Protein AF-A0A6A1WCX6-F1 (afdb_monomer_lite)

Organism: NCBI:txid262757

Secondary structure (DSSP, 8-state):
-----PPP---------------------------------S----HHHHHHHHHHHTEEE-TTS-EEEEETTEEEE--HHHHHHHTT--GGG--SEETTTEE-----TT----HHHHHHHHHHHTT---TTS--PPPPS-----HHHHHHTTEEE-TTS-EEE------SS-HHHHHHHHHHHHHHHHHHHHHHHHHHHHHHHHHHHHHHHHHHHHHHHHHHHHHHHHHHHHHHHHHHHHHHHHHHHHHHHHHHHHHHHHHHHHHHHHHHHHHHH-GGGHHHHHHHHHHHHHHHHHHHH--

pLDDT: mean 71.01, std 22.8, range [25.08, 98.56]

Structure (mmCIF, N/CA/C/O backbone):
data_AF-A0A6A1WCX6-F1
#
_entry.id   AF-A0A6A1WCX6-F1
#
loop_
_atom_site.group_PDB
_atom_site.id
_atom_site.type_symbol
_atom_site.label_atom_id
_atom_site.label_alt_id
_atom_site.label_comp_id
_atom_site.label_asym_id
_atom_site.label_entity_id
_atom_site.label_seq_id
_atom_site.pdbx_PDB_ins_code
_atom_site.Cartn_x
_atom_site.Cartn_y
_atom_site.Cartn_z
_atom_site.occupancy
_atom_site.B_iso_or_equiv
_atom_site.auth_seq_id
_atom_site.auth_comp_id
_atom_site.auth_asym_id
_atom_site.auth_atom_id
_atom_site.pdbx_PDB_model_num
ATOM 1 N N . MET A 1 1 ? -11.795 -3.871 -32.119 1.00 39.53 1 MET A N 1
ATOM 2 C CA . MET A 1 1 ? -13.238 -3.884 -31.776 1.00 39.53 1 MET A CA 1
ATOM 3 C C . MET A 1 1 ? -13.373 -4.910 -30.656 1.00 39.53 1 MET A C 1
ATOM 5 O O . MET A 1 1 ? -12.950 -6.028 -30.875 1.00 39.53 1 MET A O 1
ATOM 9 N N . SER A 1 2 ? -13.683 -4.582 -29.403 1.00 33.31 2 SER A N 1
ATOM 10 C CA . SER A 1 2 ? -14.870 -3.859 -28.946 1.00 33.31 2 SER A CA 1
ATOM 11 C C . SER A 1 2 ? -14.622 -3.185 -27.590 1.00 33.31 2 SER A C 1
ATOM 13 O O . SER A 1 2 ? -14.066 -3.786 -26.676 1.00 33.31 2 SER A O 1
ATOM 15 N N . PHE A 1 3 ? -15.056 -1.930 -27.480 1.00 30.45 3 PHE A N 1
ATOM 16 C CA . PHE A 1 3 ? -15.052 -1.122 -26.262 1.00 30.45 3 PHE A CA 1
ATOM 17 C C . PHE A 1 3 ? -16.307 -1.415 -25.427 1.00 30.45 3 PHE A C 1
ATOM 19 O O . PHE A 1 3 ? -17.423 -1.236 -25.912 1.00 30.45 3 PHE A O 1
ATOM 26 N N . GLY A 1 4 ? -16.132 -1.809 -24.163 1.00 30.44 4 GLY A N 1
ATOM 27 C CA . GLY A 1 4 ? -17.206 -1.933 -23.174 1.00 30.44 4 GLY A CA 1
ATOM 28 C C . GLY A 1 4 ? -17.229 -0.733 -22.228 1.00 30.44 4 GLY A C 1
ATOM 29 O O . GLY A 1 4 ? -16.479 -0.676 -21.261 1.00 30.44 4 GLY A O 1
ATOM 30 N N . ARG A 1 5 ? -18.083 0.246 -22.533 1.00 36.00 5 ARG A N 1
ATOM 31 C CA . ARG A 1 5 ? -18.317 1.495 -21.789 1.00 36.00 5 ARG A CA 1
ATOM 32 C C . ARG A 1 5 ? -19.156 1.222 -20.532 1.00 36.00 5 ARG A C 1
ATOM 34 O O . ARG A 1 5 ? -20.331 0.897 -20.669 1.00 36.00 5 ARG A O 1
ATOM 41 N N . SER A 1 6 ? -18.607 1.425 -19.331 1.00 31.00 6 SER A N 1
ATOM 42 C CA . SER A 1 6 ? -19.399 1.420 -18.088 1.00 31.00 6 SER A CA 1
ATOM 43 C C . SER A 1 6 ? -19.778 2.844 -17.673 1.00 31.00 6 SER A C 1
ATOM 45 O O . SER A 1 6 ? -18.926 3.727 -17.551 1.00 31.00 6 SER A O 1
ATOM 47 N N . LYS A 1 7 ? -21.088 3.077 -17.534 1.00 37.41 7 LYS A N 1
ATOM 48 C CA . LYS A 1 7 ? -21.712 4.357 -17.184 1.00 37.41 7 LYS A CA 1
ATOM 49 C C . LYS A 1 7 ? -21.746 4.517 -15.662 1.00 37.41 7 LYS A C 1
ATOM 51 O O . LYS A 1 7 ? -22.205 3.633 -14.950 1.00 37.41 7 LYS A O 1
ATOM 56 N N . ARG A 1 8 ? -21.298 5.679 -15.188 1.00 28.14 8 ARG A N 1
ATOM 57 C CA . ARG A 1 8 ? -21.368 6.138 -13.796 1.00 28.14 8 ARG A CA 1
ATOM 58 C C . ARG A 1 8 ? -22.797 6.635 -13.512 1.00 28.14 8 ARG A C 1
ATOM 60 O O . ARG A 1 8 ? -23.273 7.517 -14.222 1.00 28.14 8 ARG A O 1
ATOM 67 N N . THR A 1 9 ? -23.470 6.077 -12.507 1.00 31.94 9 THR A N 1
ATOM 68 C CA . THR A 1 9 ? -24.762 6.566 -11.987 1.00 31.94 9 THR A CA 1
ATOM 69 C C . THR A 1 9 ? -24.614 6.982 -10.529 1.00 31.94 9 THR A C 1
ATOM 71 O O . THR A 1 9 ? -24.196 6.190 -9.690 1.00 31.94 9 THR A O 1
ATOM 74 N N . THR A 1 10 ? -24.960 8.238 -10.264 1.00 33.25 10 THR A N 1
ATOM 75 C CA . THR A 1 10 ? -24.946 8.929 -8.971 1.00 33.25 10 THR A CA 1
ATOM 76 C C . THR A 1 10 ? -26.297 8.771 -8.277 1.00 33.25 10 THR A C 1
ATOM 78 O O . THR A 1 10 ? -27.299 9.128 -8.892 1.00 33.25 10 THR A O 1
ATOM 81 N N . ARG A 1 11 ? -26.329 8.324 -7.011 1.00 29.36 11 ARG A N 1
ATOM 82 C CA . ARG A 1 11 ? -27.324 8.723 -5.992 1.00 29.36 11 ARG A CA 1
ATOM 83 C C . ARG A 1 11 ? -26.750 8.583 -4.571 1.00 29.36 11 ARG A C 1
ATOM 85 O O . ARG A 1 11 ? -25.989 7.666 -4.289 1.00 29.36 11 ARG A O 1
ATOM 92 N N . GLU A 1 12 ? -27.133 9.561 -3.758 1.00 28.84 12 GLU A N 1
ATOM 93 C CA . GLU A 1 12 ? -26.766 9.947 -2.384 1.00 28.84 12 GLU A CA 1
ATOM 94 C C . GLU A 1 12 ? -27.146 8.931 -1.283 1.00 28.84 12 GLU A C 1
ATOM 96 O O . GLU A 1 12 ? -28.097 8.174 -1.476 1.00 28.84 12 GLU A O 1
ATOM 101 N N . THR A 1 13 ? -26.484 8.927 -0.106 1.00 27.95 13 THR A N 1
ATOM 102 C CA . THR A 1 13 ? -26.886 9.548 1.205 1.00 27.95 13 THR A CA 1
ATOM 103 C C . THR A 1 13 ? -25.817 9.205 2.310 1.00 27.95 13 THR A C 1
ATOM 105 O O . THR A 1 13 ? -24.816 8.585 1.953 1.00 27.95 13 THR A O 1
ATOM 108 N N . PRO A 1 14 ? -25.885 9.637 3.601 1.00 35.94 14 PRO A N 1
ATOM 109 C CA . PRO A 1 14 ? -24.878 10.492 4.249 1.00 35.94 14 PRO A CA 1
ATOM 110 C C . PRO A 1 14 ? -24.046 9.800 5.359 1.00 35.94 14 PRO A C 1
ATOM 112 O O . PRO A 1 14 ? -24.479 8.826 5.970 1.00 35.94 14 PRO A O 1
ATOM 115 N N . SER A 1 15 ? -22.876 10.352 5.706 1.00 27.38 15 SER A N 1
ATOM 116 C CA . SER A 1 15 ? -22.086 9.899 6.865 1.00 27.38 15 SER A CA 1
ATOM 117 C C . SER A 1 15 ? -21.773 11.035 7.841 1.00 27.38 15 SER A C 1
ATOM 119 O O . SER A 1 15 ? -21.198 12.059 7.476 1.00 27.38 15 SER A O 1
ATOM 121 N N . SER A 1 16 ? -22.153 10.789 9.090 1.00 27.44 16 SER A N 1
ATOM 122 C CA . SER A 1 16 ? -21.971 11.582 10.305 1.00 27.44 16 SER A CA 1
ATOM 123 C C . SER A 1 16 ? -20.581 11.360 10.936 1.00 27.44 16 SER A C 1
ATOM 125 O O . SER A 1 16 ? -20.155 10.213 10.988 1.00 27.44 16 SER A O 1
ATOM 127 N N . VAL A 1 17 ? -19.953 12.453 11.426 1.00 25.11 17 VAL A N 1
ATOM 128 C CA . VAL A 1 17 ? -19.223 12.656 12.720 1.00 25.11 17 VAL A CA 1
ATOM 129 C C . VAL A 1 17 ? -18.153 11.595 13.098 1.00 25.11 17 VAL A C 1
ATOM 131 O O . VAL A 1 17 ? -18.424 10.410 13.082 1.00 25.11 17 VAL A O 1
ATOM 134 N N . SER A 1 18 ? -16.913 11.850 13.531 1.00 25.11 18 SER A N 1
ATOM 135 C CA . SER A 1 18 ? -16.245 12.947 14.243 1.00 25.11 18 SER A CA 1
ATOM 136 C C . SER A 1 18 ? -14.732 12.708 14.154 1.00 25.11 18 SER A C 1
ATOM 138 O O . SER A 1 18 ? -14.297 11.571 14.346 1.00 25.11 18 SER A O 1
ATOM 140 N N . SER A 1 19 ? -13.923 13.753 13.985 1.00 28.94 19 SER A N 1
ATOM 141 C CA . SER A 1 19 ? -12.467 13.674 14.166 1.00 28.94 19 SER A CA 1
ATOM 142 C C . SER A 1 19 ? -12.057 14.460 15.404 1.00 28.94 19 SER A C 1
ATOM 144 O O . SER A 1 19 ? -12.233 15.673 15.489 1.00 28.94 19 SER A O 1
ATOM 146 N N . ARG A 1 20 ? -11.490 13.735 16.367 1.00 26.14 20 ARG A N 1
ATOM 147 C CA . ARG A 1 20 ? -10.907 14.224 17.616 1.00 26.14 20 ARG A CA 1
ATOM 148 C C . ARG A 1 20 ? -9.401 14.390 17.414 1.00 26.14 20 ARG A C 1
ATOM 150 O O . ARG A 1 20 ? -8.726 13.386 17.224 1.00 26.14 20 ARG A O 1
ATOM 157 N N . ALA A 1 21 ? -8.860 15.603 17.530 1.00 25.08 21 ALA A N 1
ATOM 158 C CA . ALA A 1 21 ? -7.458 15.797 17.910 1.00 25.08 21 ALA A CA 1
ATOM 159 C C . ALA A 1 21 ? -7.181 17.213 18.443 1.00 25.08 21 ALA A C 1
ATOM 161 O O . ALA A 1 21 ? -7.367 18.198 17.743 1.00 25.08 21 ALA A O 1
ATOM 162 N N . GLN A 1 22 ? -6.666 17.236 19.678 1.00 27.67 22 GLN A N 1
ATOM 163 C CA . GLN A 1 22 ? -5.636 18.139 20.212 1.00 27.67 22 GLN A CA 1
ATOM 164 C C . GLN A 1 22 ? -5.839 19.660 20.102 1.00 27.67 22 GLN A C 1
ATOM 166 O O . GLN A 1 22 ? -5.657 20.227 19.036 1.00 27.67 22 GLN A O 1
ATOM 171 N N . LYS A 1 23 ? -5.862 20.350 21.255 1.00 28.84 23 LYS A N 1
ATOM 172 C CA . LYS A 1 23 ? -4.677 21.112 21.703 1.00 28.84 23 LYS A CA 1
ATOM 173 C C . LYS A 1 23 ? -4.783 21.572 23.155 1.00 28.84 23 LYS A C 1
ATOM 175 O O . LYS A 1 23 ? -5.849 21.873 23.670 1.00 28.84 23 LYS A O 1
ATOM 180 N N . ARG A 1 24 ? -3.609 21.596 23.782 1.00 28.73 24 ARG A N 1
ATOM 181 C CA . ARG A 1 24 ? -3.315 22.046 25.138 1.00 28.73 24 ARG A CA 1
ATOM 182 C C . ARG A 1 24 ? -3.626 23.530 25.347 1.00 28.73 24 ARG A C 1
ATOM 184 O O . ARG A 1 24 ? -3.364 24.361 24.484 1.00 28.73 24 ARG A O 1
ATOM 191 N N . ILE A 1 25 ? -4.076 23.777 26.567 1.00 33.53 25 ILE A N 1
ATOM 192 C CA . ILE A 1 25 ? -4.341 25.033 27.262 1.00 33.53 25 ILE A CA 1
ATOM 193 C C . ILE A 1 25 ? -3.109 25.955 27.250 1.00 33.53 25 ILE A C 1
ATOM 195 O O . ILE A 1 25 ? -2.013 25.541 27.636 1.00 33.53 25 ILE A O 1
ATOM 199 N N . ARG A 1 26 ? -3.307 27.215 26.850 1.00 27.64 26 ARG A N 1
ATOM 200 C CA . ARG A 1 26 ? -2.513 28.375 27.278 1.00 27.64 26 ARG A CA 1
ATOM 201 C C . ARG A 1 26 ? -3.404 29.613 27.144 1.00 27.64 26 ARG A C 1
ATOM 203 O O . ARG A 1 26 ? -4.051 29.767 26.113 1.00 27.64 26 ARG A O 1
ATOM 210 N N . GLY A 1 27 ? -3.503 30.380 28.227 1.00 28.33 27 GLY A N 1
ATOM 211 C CA . GLY A 1 27 ? -4.519 31.409 28.429 1.00 28.33 27 GLY A CA 1
ATOM 212 C C . GLY A 1 27 ? -4.456 32.586 27.463 1.00 28.33 27 GLY A C 1
ATOM 213 O O . GLY A 1 27 ? -3.421 32.839 26.852 1.00 28.33 27 GLY A O 1
ATOM 214 N N . ASN A 1 28 ? -5.604 33.252 27.353 1.00 27.95 28 ASN A N 1
ATOM 215 C CA . ASN A 1 28 ? -5.795 34.695 27.471 1.00 27.95 28 ASN A CA 1
ATOM 216 C C . ASN A 1 28 ? -7.290 34.919 27.756 1.00 27.95 28 ASN A C 1
ATOM 218 O O . ASN A 1 28 ? -8.142 34.355 27.069 1.00 27.95 28 ASN A O 1
ATOM 222 N N . GLU A 1 29 ? -7.576 35.659 28.823 1.00 38.16 29 GLU A N 1
ATOM 223 C CA . GLU A 1 29 ? -8.907 36.130 29.208 1.00 38.16 29 GLU A CA 1
ATOM 224 C C . GLU A 1 29 ? -9.345 37.277 28.287 1.00 38.16 29 GLU A C 1
ATOM 226 O O . GLU A 1 29 ? -8.570 38.202 28.064 1.00 38.16 29 GLU A O 1
ATOM 231 N N . GLU A 1 30 ? -10.586 37.223 27.799 1.00 28.41 30 GLU A N 1
ATOM 232 C CA . GLU A 1 30 ? -11.473 38.375 27.560 1.00 28.41 30 GLU A CA 1
ATOM 233 C C . GLU A 1 30 ? -12.931 37.867 27.436 1.00 28.41 30 GLU A C 1
ATOM 235 O O . GLU A 1 30 ? -13.137 36.668 27.217 1.00 28.41 30 GLU A O 1
ATOM 240 N N . PRO A 1 31 ? -13.951 38.703 27.702 1.00 35.81 31 PRO A N 1
ATOM 241 C CA . PRO A 1 31 ? -15.017 38.386 28.645 1.00 35.81 31 PRO A CA 1
ATOM 242 C C . PRO A 1 31 ? -16.245 37.819 27.932 1.00 35.81 31 PRO A C 1
ATOM 244 O O . PRO A 1 31 ? -16.641 38.303 26.875 1.00 35.81 31 PRO A O 1
ATOM 247 N N . ILE A 1 32 ? -16.889 36.817 28.532 1.00 32.34 32 ILE A N 1
ATOM 248 C CA . ILE A 1 32 ? -18.229 36.409 28.106 1.00 32.34 32 ILE A CA 1
ATOM 249 C C . ILE A 1 32 ? -19.218 37.307 28.844 1.00 32.34 32 ILE A C 1
ATOM 251 O O . ILE A 1 32 ? -19.280 37.283 30.074 1.00 32.34 32 ILE A O 1
ATOM 255 N N . ASP A 1 33 ? -19.923 38.114 28.055 1.00 33.31 33 ASP A N 1
ATOM 256 C CA . ASP A 1 33 ? -20.928 39.091 28.456 1.00 33.31 33 ASP A CA 1
ATOM 257 C C . ASP A 1 33 ? -21.845 38.604 29.583 1.00 33.31 33 ASP A C 1
ATOM 259 O O . ASP A 1 33 ? -22.403 37.502 29.559 1.00 33.31 33 ASP A O 1
ATOM 263 N N . ALA A 1 34 ? -22.030 39.493 30.557 1.00 37.91 34 ALA A N 1
ATOM 264 C CA . ALA A 1 34 ? -23.094 39.395 31.536 1.00 37.91 34 ALA A CA 1
ATOM 265 C C . ALA A 1 34 ? -24.456 39.417 30.814 1.00 37.91 34 ALA A C 1
ATOM 267 O O . ALA A 1 34 ? -24.666 40.263 29.943 1.00 37.91 34 ALA A O 1
ATOM 268 N N . PRO A 1 35 ? -25.413 38.544 31.170 1.00 39.62 35 PRO A N 1
ATOM 269 C CA . PRO A 1 35 ? -26.775 38.711 30.697 1.00 39.62 35 PRO A CA 1
ATOM 270 C C . PRO A 1 35 ? -27.382 39.940 31.387 1.00 39.62 35 PRO A C 1
ATOM 272 O O . PRO A 1 35 ? -27.552 39.962 32.607 1.00 39.62 35 PRO A O 1
ATOM 275 N N . GLU A 1 36 ? -27.677 40.973 30.599 1.00 34.72 36 GLU A N 1
ATOM 276 C CA . GLU A 1 36 ? -28.358 42.184 31.057 1.00 34.72 36 GLU A CA 1
ATOM 277 C C . GLU A 1 36 ? -29.760 41.896 31.638 1.00 34.72 36 GLU A C 1
ATOM 279 O O . GLU A 1 36 ? -30.430 40.933 31.241 1.00 34.72 36 GLU A O 1
ATOM 284 N N . PRO A 1 37 ? -30.234 42.739 32.577 1.00 37.75 37 PRO A N 1
ATOM 285 C CA . PRO A 1 37 ? -31.455 42.503 33.333 1.00 37.75 37 PRO A CA 1
ATOM 286 C C . PRO A 1 37 ? -32.702 42.800 32.493 1.00 37.75 37 PRO A C 1
ATOM 288 O O . PRO A 1 37 ? -33.073 43.952 32.259 1.00 37.75 37 PRO A O 1
ATOM 291 N N . LEU A 1 38 ? -33.413 41.747 32.094 1.00 31.81 38 LEU A N 1
ATOM 292 C CA . LEU A 1 38 ? -34.757 41.871 31.537 1.00 31.81 38 LEU A CA 1
ATOM 293 C C . LEU A 1 38 ? -35.749 42.204 32.655 1.00 31.81 38 LEU A C 1
ATOM 295 O O . LEU A 1 38 ? -36.287 41.339 33.342 1.00 31.81 38 LEU A O 1
ATOM 299 N N . SER A 1 39 ? -36.014 43.498 32.799 1.00 37.84 39 SER A N 1
ATOM 300 C CA . SER A 1 39 ? -37.272 43.993 33.340 1.00 37.84 39 SER A CA 1
ATOM 301 C C . SER A 1 39 ? -38.311 43.993 32.216 1.00 37.84 39 SER A C 1
ATOM 303 O O . SER A 1 39 ? -38.162 44.707 31.232 1.00 37.84 39 SER A O 1
ATOM 305 N N . THR A 1 40 ? -39.341 43.151 32.318 1.00 32.12 40 THR A N 1
ATOM 306 C CA . THR A 1 40 ? -40.726 43.398 31.853 1.00 32.12 40 THR A CA 1
ATOM 307 C C . THR A 1 40 ? -41.590 42.169 32.150 1.00 32.12 40 THR A C 1
ATOM 309 O O . THR A 1 40 ? -41.137 41.033 32.075 1.00 32.12 40 THR A O 1
ATOM 312 N N . GLY A 1 41 ? -42.811 42.422 32.624 1.00 37.53 41 GLY A N 1
ATOM 313 C CA . GLY A 1 41 ? -43.576 41.522 33.487 1.00 37.53 41 GLY A CA 1
ATOM 314 C C . GLY A 1 41 ? -43.945 40.151 32.918 1.00 37.53 41 GLY A C 1
ATOM 315 O O . GLY A 1 41 ? -44.472 40.051 31.819 1.00 37.53 41 GLY A O 1
ATOM 316 N N . GLN A 1 42 ? -43.796 39.119 33.755 1.00 32.50 42 GLN A N 1
ATOM 317 C CA . GLN A 1 42 ? -44.513 37.849 33.625 1.00 32.50 42 GLN A CA 1
ATOM 318 C C . GLN A 1 42 ? -44.512 37.098 34.975 1.00 32.50 42 GLN A C 1
ATOM 320 O O . GLN A 1 42 ? -43.660 36.258 35.230 1.00 32.50 42 GLN A O 1
ATOM 325 N N . GLY A 1 43 ? -45.483 37.407 35.844 1.00 35.38 43 GLY A N 1
ATOM 326 C CA . GLY A 1 43 ? -45.739 36.695 37.105 1.00 35.38 43 GLY A CA 1
ATOM 327 C C . GLY A 1 43 ? -44.723 36.976 38.218 1.00 35.38 43 GLY A C 1
ATOM 328 O O . GLY A 1 43 ? -43.519 36.881 38.019 1.00 35.38 43 GLY A O 1
ATOM 329 N N . PHE A 1 44 ? -45.201 37.288 39.425 1.00 41.91 44 PHE A N 1
ATOM 330 C CA . PHE A 1 44 ? -44.392 37.162 40.641 1.00 41.91 44 PHE A CA 1
ATOM 331 C C . PHE A 1 44 ? -44.045 35.673 40.814 1.00 41.91 44 PHE A C 1
ATOM 333 O O . PHE A 1 44 ? -44.740 34.932 41.506 1.00 41.91 44 PHE A O 1
ATOM 340 N N . VAL A 1 45 ? -43.018 35.192 40.115 1.00 50.50 45 VAL A N 1
ATOM 341 C CA . VAL A 1 45 ? -42.334 33.974 40.525 1.00 50.50 45 VAL A CA 1
ATOM 342 C C . VAL A 1 45 ? -41.576 34.388 41.769 1.00 50.50 45 VAL A C 1
ATOM 344 O O . VAL A 1 45 ? -40.668 35.209 41.685 1.00 50.50 45 VAL A O 1
ATOM 347 N N . ASP A 1 46 ? -42.037 33.886 42.909 1.00 67.94 46 ASP A N 1
ATOM 348 C CA . ASP A 1 46 ? -41.428 34.082 44.220 1.00 67.94 46 ASP A CA 1
ATOM 349 C C . ASP A 1 46 ? -39.901 33.950 44.070 1.00 67.94 46 ASP A C 1
ATOM 351 O O . ASP A 1 46 ? -39.409 32.886 43.668 1.00 67.94 46 ASP A O 1
ATOM 355 N N . VAL A 1 47 ? -39.173 35.064 44.227 1.00 75.38 47 VAL A N 1
ATOM 356 C CA . VAL A 1 47 ? -37.756 35.189 43.825 1.00 75.38 47 VAL A CA 1
ATOM 357 C C . VAL A 1 47 ? -36.938 34.107 44.528 1.00 75.38 47 VAL A C 1
ATOM 359 O O . VAL A 1 47 ? -36.093 33.457 43.920 1.00 75.38 47 VAL A O 1
ATOM 362 N N . TYR A 1 48 ? -37.284 33.802 45.769 1.00 77.94 48 TYR A N 1
ATOM 363 C CA . TYR A 1 48 ? -36.751 32.730 46.585 1.00 77.94 48 TYR A CA 1
ATOM 364 C C . TYR A 1 48 ? -37.005 31.357 45.979 1.00 77.94 48 TYR A C 1
ATOM 366 O O . TYR A 1 48 ? -36.081 30.553 45.876 1.00 77.94 48 TYR A O 1
ATOM 374 N N . VAL A 1 49 ? -38.224 31.071 45.515 1.00 78.06 49 VAL A N 1
ATOM 375 C CA . VAL A 1 49 ? -38.534 29.795 44.852 1.00 78.06 49 VAL A CA 1
ATOM 376 C C . VAL A 1 49 ? -37.710 29.642 43.575 1.00 78.06 49 VAL A C 1
ATOM 378 O O . VAL A 1 49 ? -37.243 28.540 43.279 1.00 78.06 49 VAL A O 1
ATOM 381 N N . TYR A 1 50 ? -37.496 30.728 42.830 1.00 82.00 50 TYR A N 1
ATOM 382 C CA . TYR A 1 50 ? -36.610 30.723 41.667 1.00 82.00 50 TYR A CA 1
ATOM 383 C C . TYR A 1 50 ? -35.152 30.440 42.059 1.00 82.00 50 TYR A C 1
ATOM 385 O O . TYR A 1 50 ? -34.539 29.533 41.495 1.00 82.00 50 TYR A O 1
ATOM 393 N N . LEU A 1 51 ? -34.618 31.135 43.066 1.00 83.06 51 LEU A N 1
ATOM 394 C CA . LEU A 1 51 ? -33.246 30.941 43.543 1.00 83.06 51 LEU A CA 1
ATOM 395 C C . LEU A 1 51 ? -33.019 29.530 44.101 1.00 83.06 51 LEU A C 1
ATOM 397 O O . LEU A 1 51 ? -31.989 28.920 43.824 1.00 83.06 51 LEU A O 1
ATOM 401 N N . VAL A 1 52 ? -33.992 28.969 44.824 1.00 82.19 52 VAL A N 1
ATOM 402 C CA . VAL A 1 52 ? -33.943 27.586 45.320 1.00 82.19 52 VAL A CA 1
ATOM 403 C C . VAL A 1 52 ? -33.933 26.595 44.157 1.00 82.19 52 VAL A C 1
ATOM 405 O O . VAL A 1 52 ? -33.100 25.691 44.132 1.00 82.19 52 VAL A O 1
ATOM 408 N N . LYS A 1 53 ? -34.802 26.770 43.153 1.00 82.12 53 LYS A N 1
ATOM 409 C CA . LYS A 1 53 ? -34.789 25.921 41.948 1.00 82.12 53 LYS A CA 1
ATOM 410 C C . LYS A 1 53 ? -33.449 25.995 41.221 1.00 82.12 53 LYS A C 1
ATOM 412 O O . LYS A 1 53 ? -32.928 24.959 40.814 1.00 82.12 53 LYS A O 1
ATOM 417 N N . LEU A 1 54 ? -32.883 27.194 41.099 1.00 82.62 54 LEU A N 1
ATOM 418 C CA . LEU A 1 54 ? -31.581 27.407 40.477 1.00 82.62 54 LEU A CA 1
ATOM 419 C C . LEU A 1 54 ? -30.461 26.714 41.271 1.00 82.62 54 LEU A C 1
ATOM 421 O O . LEU A 1 54 ? -29.595 26.075 40.677 1.00 82.62 54 LEU A O 1
ATOM 425 N N . ALA A 1 55 ? -30.535 26.752 42.606 1.00 84.19 55 ALA A N 1
ATOM 426 C CA . ALA A 1 55 ? -29.592 26.071 43.489 1.00 84.19 55 ALA A CA 1
ATOM 427 C C . ALA A 1 55 ? -29.578 24.550 43.269 1.00 84.19 55 ALA A C 1
ATOM 429 O O . ALA A 1 55 ? -28.507 23.944 43.229 1.00 84.19 55 ALA A O 1
ATOM 430 N N . TYR A 1 56 ? -30.749 23.932 43.089 1.00 81.88 56 TYR A N 1
ATOM 431 C CA . TYR A 1 56 ? -30.842 22.503 42.779 1.00 81.88 56 TYR A CA 1
ATOM 432 C C . TYR A 1 56 ? -30.397 22.180 41.349 1.00 81.88 56 TYR A C 1
ATOM 434 O O . TYR A 1 56 ? -29.698 21.191 41.142 1.00 81.88 56 TYR A O 1
ATOM 442 N N . ALA A 1 57 ? -30.774 23.005 40.369 1.00 83.19 57 ALA A N 1
ATOM 443 C CA . ALA A 1 57 ? -30.447 22.771 38.962 1.00 83.19 57 ALA A CA 1
ATOM 444 C C . ALA A 1 57 ? -28.934 22.812 38.692 1.00 83.19 57 ALA A C 1
ATOM 446 O O . ALA A 1 57 ? -28.429 22.027 37.893 1.00 83.19 57 ALA A O 1
ATOM 447 N N . ASN A 1 58 ? -28.214 23.692 39.391 1.00 86.31 58 ASN A N 1
ATOM 448 C CA . ASN A 1 58 ? -26.774 23.888 39.218 1.00 86.31 58 ASN A CA 1
ATOM 449 C C . ASN A 1 58 ? -25.931 23.142 40.261 1.00 86.31 58 ASN A C 1
ATOM 451 O O . ASN A 1 58 ? -24.753 23.455 40.439 1.00 86.31 58 ASN A O 1
ATOM 455 N N . PHE A 1 59 ? -26.520 22.174 40.967 1.00 84.12 59 PHE A N 1
ATOM 456 C CA . PHE A 1 59 ? -25.825 21.419 42.001 1.00 84.12 59 PHE A CA 1
ATOM 457 C C . PHE A 1 59 ? -24.756 20.501 41.399 1.00 84.12 59 PHE A C 1
ATOM 459 O O . PHE A 1 59 ? -25.039 19.614 40.592 1.00 84.12 59 PHE A O 1
ATOM 466 N N . GLN A 1 60 ? -23.517 20.688 41.838 1.00 82.00 60 GLN A N 1
ATOM 467 C CA . GLN A 1 60 ? -22.373 19.862 41.478 1.00 82.00 60 GLN A CA 1
ATOM 468 C C . GLN A 1 60 ? -21.829 19.192 42.734 1.00 82.00 60 GLN A C 1
ATOM 470 O O . GLN A 1 60 ? -21.609 19.853 43.749 1.00 82.00 60 GLN A O 1
ATOM 475 N N . HIS A 1 61 ? -21.576 17.887 42.660 1.00 80.31 61 HIS A N 1
ATOM 476 C CA . HIS A 1 61 ? -20.925 17.143 43.732 1.00 80.31 61 HIS A CA 1
ATOM 477 C C . HIS A 1 61 ? -19.790 16.286 43.177 1.00 80.31 61 HIS A C 1
ATOM 479 O O . HIS A 1 61 ? -19.852 15.785 42.055 1.00 80.31 61 HIS A O 1
ATOM 485 N N . SER A 1 62 ? -18.750 16.121 43.985 1.00 71.56 62 SER A N 1
ATOM 486 C CA . SER A 1 62 ? -17.630 15.220 43.729 1.00 71.56 62 SER A CA 1
ATOM 487 C C . SER A 1 62 ? -17.631 14.077 44.744 1.00 71.56 62 SER A C 1
ATOM 489 O O . SER A 1 62 ? -18.203 14.194 45.827 1.00 71.56 62 SER A O 1
ATOM 491 N N . MET A 1 63 ? -16.942 12.981 44.422 1.00 56.56 63 MET A N 1
ATOM 492 C CA . MET A 1 63 ? -16.761 11.841 45.336 1.00 56.56 63 MET A CA 1
ATOM 493 C C . MET A 1 63 ? -15.906 12.185 46.574 1.00 56.56 63 MET A C 1
ATOM 495 O O . MET A 1 63 ? -15.772 11.359 47.469 1.00 56.56 63 MET A O 1
ATOM 499 N N . THR A 1 64 ? -15.317 13.386 46.629 1.00 54.34 64 THR A N 1
ATOM 500 C CA . THR A 1 64 ? -14.332 13.815 47.634 1.00 54.34 64 THR A CA 1
ATOM 501 C C . THR A 1 64 ? -14.848 14.963 48.512 1.00 54.34 64 THR A C 1
ATOM 503 O O . THR A 1 64 ? -14.110 15.896 48.797 1.00 54.34 64 THR A O 1
ATOM 506 N N . GLU A 1 65 ? -16.122 14.920 48.917 1.00 63.47 65 GLU A N 1
ATOM 507 C CA . GLU A 1 65 ? -16.762 15.851 49.877 1.00 63.47 65 GLU A CA 1
ATOM 508 C C . GLU A 1 65 ? -16.974 17.309 49.417 1.00 63.47 65 GLU A C 1
ATOM 510 O O . GLU A 1 65 ? -17.555 18.110 50.154 1.00 63.47 65 GLU A O 1
ATOM 515 N N . HIS A 1 66 ? -16.589 17.668 48.189 1.00 74.56 66 HIS A N 1
ATOM 516 C CA . HIS A 1 66 ? -16.891 18.989 47.636 1.00 74.56 66 HIS A CA 1
ATOM 517 C C . HIS A 1 66 ? -18.244 18.978 46.931 1.00 74.56 66 HIS A C 1
ATOM 519 O O . HIS A 1 66 ? -18.425 18.273 45.932 1.00 74.56 66 HIS A O 1
ATOM 525 N N . ALA A 1 67 ? -19.169 19.782 47.451 1.00 82.94 67 ALA A N 1
ATOM 526 C CA . ALA A 1 67 ? -20.443 20.093 46.829 1.00 82.94 67 ALA A CA 1
ATOM 527 C C . ALA A 1 67 ? -20.545 21.610 46.650 1.00 82.94 67 ALA A C 1
ATOM 529 O O . ALA A 1 67 ? -20.147 22.368 47.531 1.00 82.94 67 ALA A O 1
ATOM 530 N N . SER A 1 68 ? -21.058 22.061 45.510 1.00 87.12 68 SER A N 1
ATOM 531 C CA . SER A 1 68 ? -21.274 23.484 45.253 1.00 87.12 68 SER A CA 1
ATOM 532 C C . SER A 1 68 ? -22.470 23.706 44.340 1.00 87.12 68 SER A C 1
ATOM 534 O O . SER A 1 68 ? -22.927 22.784 43.665 1.00 87.12 68 SER A O 1
ATOM 536 N N . SER A 1 69 ? -22.989 24.927 44.324 1.00 88.19 69 SER A N 1
ATOM 537 C CA . SER A 1 69 ? -24.030 25.321 43.379 1.00 88.19 69 SER A CA 1
ATOM 538 C C . SER A 1 69 ? -23.838 26.761 42.925 1.00 88.19 69 SER A C 1
ATOM 540 O O . SER A 1 69 ? -23.438 27.610 43.715 1.00 88.19 69 SER A O 1
ATOM 542 N N . LEU A 1 70 ? -24.107 27.045 41.652 1.00 86.19 70 LEU A N 1
ATOM 543 C CA . LEU A 1 70 ? -24.029 28.395 41.099 1.00 86.19 70 LEU A CA 1
ATOM 544 C C . LEU A 1 70 ? -25.422 29.030 41.089 1.00 86.19 70 LEU A C 1
ATOM 546 O O . LEU A 1 70 ? -26.306 28.585 40.355 1.00 86.19 70 LEU A O 1
ATOM 550 N N . VAL A 1 71 ? -25.618 30.088 41.871 1.00 84.88 71 VAL A N 1
ATOM 551 C CA . VAL A 1 71 ? -26.895 30.805 41.966 1.00 84.88 71 VAL A CA 1
ATOM 552 C C . VAL A 1 71 ? -26.653 32.282 41.728 1.00 84.88 71 VAL A C 1
ATOM 554 O O . VAL A 1 71 ? -25.910 32.921 42.463 1.00 84.88 71 VAL A O 1
ATOM 557 N N . ASN A 1 72 ? -27.280 32.816 40.679 1.00 82.25 72 ASN A N 1
ATOM 558 C CA . ASN A 1 72 ? -27.190 34.227 40.303 1.00 82.25 72 ASN A CA 1
ATOM 559 C C . ASN A 1 72 ? -25.735 34.754 40.243 1.00 82.25 72 ASN A C 1
ATOM 561 O O . ASN A 1 72 ? -25.394 35.771 40.839 1.00 82.25 72 ASN A O 1
ATOM 565 N N . GLY A 1 73 ? -24.839 33.990 39.603 1.00 80.25 73 GLY A N 1
ATOM 566 C CA . GLY A 1 73 ? -23.414 34.331 39.474 1.00 80.25 73 GLY A CA 1
ATOM 567 C C . GLY A 1 73 ? -22.563 34.122 40.736 1.00 80.25 73 GLY A C 1
ATOM 568 O O . GLY A 1 73 ? -21.347 34.282 40.673 1.00 80.25 73 GLY A O 1
ATOM 569 N N . LYS A 1 74 ? -23.160 33.725 41.867 1.00 85.12 74 LYS A N 1
ATOM 570 C CA . LYS A 1 74 ? -22.456 33.426 43.121 1.00 85.12 74 LYS A CA 1
ATOM 571 C C . LYS A 1 74 ? -22.309 31.918 43.306 1.00 85.12 74 LYS A C 1
ATOM 573 O O . LYS A 1 74 ? -23.273 31.164 43.158 1.00 85.12 74 LYS A O 1
ATOM 578 N N . GLN A 1 75 ? -21.101 31.469 43.638 1.00 86.75 75 GLN A N 1
ATOM 579 C CA . GLN A 1 75 ? -20.842 30.065 43.944 1.00 86.75 75 GLN A CA 1
ATOM 580 C C . GLN A 1 75 ? -21.101 29.797 45.429 1.00 86.75 75 GLN A C 1
ATOM 582 O O . GLN A 1 75 ? -20.394 30.295 46.301 1.00 86.75 75 GLN A O 1
ATOM 587 N N . LEU A 1 76 ? -22.127 29.001 45.700 1.00 87.31 76 LEU A N 1
ATOM 588 C CA . LEU A 1 76 ? -22.473 28.486 47.016 1.00 87.31 76 LEU A CA 1
ATOM 589 C C . LEU A 1 76 ? -21.560 27.298 47.324 1.00 87.31 76 LEU A C 1
ATOM 591 O O . LEU A 1 76 ? -21.616 26.288 46.619 1.00 87.31 76 LEU A O 1
ATOM 595 N N . ASP A 1 77 ? -20.743 27.400 48.371 1.00 84.56 77 ASP A N 1
ATOM 596 C CA . ASP A 1 77 ? -19.996 26.257 48.903 1.00 84.56 77 ASP A CA 1
ATOM 597 C C . ASP A 1 77 ? -20.904 25.437 49.827 1.00 84.56 77 ASP A C 1
ATOM 599 O O . ASP A 1 77 ? -21.311 25.885 50.901 1.00 84.56 77 ASP A O 1
ATOM 603 N N . LEU A 1 78 ? -21.230 24.228 49.375 1.00 83.06 78 LEU A N 1
ATOM 604 C CA . LEU A 1 78 ? -22.119 23.279 50.041 1.00 83.06 78 LEU A CA 1
ATOM 605 C C . LEU A 1 78 ? -21.340 22.092 50.625 1.00 83.06 78 LEU A C 1
ATOM 607 O O . LEU A 1 78 ? -21.931 21.055 50.928 1.00 83.06 78 LEU A O 1
ATOM 611 N N . SER A 1 79 ? -20.018 22.211 50.776 1.00 80.81 79 SER A N 1
ATOM 612 C CA . SER A 1 79 ? -19.215 21.204 51.466 1.00 80.81 79 SER A CA 1
ATOM 613 C C . SER A 1 79 ? -19.686 21.009 52.909 1.00 80.81 79 SER A C 1
ATOM 615 O O . SER A 1 79 ? -20.178 21.925 53.575 1.00 80.81 79 SER A O 1
ATOM 617 N N . VAL A 1 80 ? -19.504 19.793 53.428 1.00 73.75 80 VAL A N 1
ATOM 618 C CA . VAL A 1 80 ? -19.923 19.427 54.791 1.00 73.75 80 VAL A CA 1
ATOM 619 C C . VAL A 1 80 ? -19.298 20.358 55.838 1.00 73.75 80 VAL A C 1
ATOM 621 O O . VAL A 1 80 ? -19.956 20.727 56.811 1.00 73.75 80 VAL A O 1
ATOM 624 N N . SER A 1 81 ? -18.051 20.787 55.646 1.00 74.56 81 SER A N 1
ATOM 625 C CA . SER A 1 81 ? -17.363 21.754 56.512 1.00 74.56 81 SER A CA 1
ATOM 626 C C . SER A 1 81 ? -18.022 23.135 56.509 1.00 74.56 81 SER A C 1
ATOM 628 O O . SER A 1 81 ? -18.236 23.718 57.578 1.00 74.56 81 SER A O 1
ATOM 630 N N . SER A 1 82 ? -18.380 23.643 55.331 1.00 77.00 82 SER A N 1
ATOM 631 C CA . SER A 1 82 ? -18.963 24.978 55.169 1.00 77.00 82 SER A CA 1
ATOM 632 C C . SER A 1 82 ? -20.407 25.017 55.656 1.00 77.00 82 SER A C 1
ATOM 634 O O . SER A 1 82 ? -20.785 25.936 56.381 1.00 77.00 82 SER A O 1
ATOM 636 N N . LEU A 1 83 ? -21.184 23.961 55.398 1.00 76.31 83 LEU A N 1
ATOM 637 C CA . LEU A 1 83 ? -22.538 23.817 55.933 1.00 76.31 83 LEU A CA 1
ATOM 638 C C . LEU A 1 83 ? -22.552 23.689 57.464 1.00 76.31 83 LEU A C 1
ATOM 640 O O . LEU A 1 83 ? -23.392 24.304 58.119 1.00 76.31 83 LEU A O 1
ATOM 644 N N . ASN A 1 84 ? -21.617 22.934 58.056 1.00 71.75 84 ASN A N 1
ATOM 645 C CA . ASN A 1 84 ? -21.498 22.843 59.516 1.00 71.75 84 ASN A CA 1
ATOM 646 C C . ASN A 1 84 ? -21.111 24.196 60.145 1.00 71.75 84 ASN A C 1
ATOM 648 O O . ASN A 1 84 ? -21.653 24.558 61.192 1.00 71.75 84 ASN A O 1
ATOM 652 N N . SER A 1 85 ? -20.239 24.963 59.483 1.00 73.19 85 SER A N 1
ATOM 653 C CA . SER A 1 85 ? -19.863 26.318 59.911 1.00 73.19 85 SER A CA 1
ATOM 654 C C . SER A 1 85 ? -21.043 27.292 59.819 1.00 73.19 85 SER A C 1
ATOM 656 O O . SER A 1 85 ? -21.328 28.003 60.781 1.00 73.19 85 SER A O 1
ATOM 658 N N . LEU A 1 86 ? -21.790 27.266 58.709 1.00 69.81 86 LEU A N 1
ATOM 659 C CA . LEU A 1 86 ? -22.991 28.082 58.493 1.00 69.81 86 LEU A CA 1
ATOM 660 C C . LEU A 1 86 ? -24.099 27.761 59.508 1.00 69.81 86 LEU A C 1
ATOM 662 O O . LEU A 1 86 ? -24.738 28.657 60.054 1.00 69.81 86 LEU A O 1
ATOM 666 N N . ALA A 1 87 ? -24.296 26.478 59.821 1.00 63.88 87 ALA A N 1
ATOM 667 C CA . ALA A 1 87 ? -25.236 26.029 60.846 1.00 63.88 87 ALA A CA 1
ATOM 668 C C . ALA A 1 87 ? -24.770 26.341 62.284 1.00 63.88 87 ALA A C 1
ATOM 670 O O . ALA A 1 87 ? -25.502 26.061 63.236 1.00 63.88 87 ALA A O 1
ATOM 671 N N . SER A 1 88 ? -23.575 26.926 62.455 1.00 60.53 88 SER A N 1
ATOM 672 C CA . SER A 1 88 ? -22.947 27.197 63.753 1.00 60.53 88 SER A CA 1
ATOM 673 C C . SER A 1 88 ? -22.834 25.939 64.634 1.00 60.53 88 SER A C 1
ATOM 675 O O . SER A 1 88 ? -23.063 25.994 65.847 1.00 60.53 88 SER A O 1
ATOM 677 N N . ALA A 1 89 ? -22.505 24.786 64.034 1.00 54.31 89 ALA A N 1
ATOM 678 C CA . ALA A 1 89 ? -22.345 23.514 64.735 1.00 54.31 89 ALA A CA 1
ATOM 679 C C . ALA A 1 89 ? -20.855 23.110 64.865 1.00 54.31 89 ALA A C 1
ATOM 681 O O . ALA A 1 89 ? -20.140 23.150 63.866 1.00 54.31 89 ALA A O 1
ATOM 682 N N . PRO A 1 90 ? -20.377 22.659 66.050 1.00 49.81 90 PRO A N 1
ATOM 683 C CA . PRO A 1 90 ? -21.182 22.212 67.173 1.00 49.81 90 PRO A CA 1
ATOM 684 C C . PRO A 1 90 ? -20.935 22.977 68.478 1.00 49.81 90 PRO A C 1
ATOM 686 O O . PRO A 1 90 ? -19.887 22.891 69.118 1.00 49.81 90 PRO A O 1
ATOM 689 N N . ASN A 1 91 ? -22.030 23.513 68.999 1.00 49.00 91 ASN A N 1
ATOM 690 C CA . ASN A 1 91 ? -22.316 23.386 70.418 1.00 49.00 91 ASN A CA 1
ATOM 691 C C . ASN A 1 91 ? -22.192 21.896 70.810 1.00 49.00 91 ASN A C 1
ATOM 693 O O . ASN A 1 91 ? -22.970 21.059 70.347 1.00 49.00 91 ASN A O 1
ATOM 697 N N . THR A 1 92 ? -21.246 21.551 71.690 1.00 48.06 92 THR A N 1
ATOM 698 C CA . THR A 1 92 ? -21.084 20.212 72.314 1.00 48.06 92 THR A CA 1
ATOM 699 C C . THR A 1 92 ? -20.714 19.026 71.392 1.00 48.06 92 THR A C 1
ATOM 701 O O . THR A 1 92 ? -20.998 17.882 71.727 1.00 48.06 92 THR A O 1
ATOM 704 N N . GLY A 1 93 ? -20.039 19.256 70.261 1.00 47.56 93 GLY A N 1
ATOM 705 C CA . GLY A 1 93 ? -19.348 18.189 69.507 1.00 47.56 93 GLY A CA 1
ATOM 706 C C . GLY A 1 93 ? -20.162 17.326 68.522 1.00 47.56 93 GLY A C 1
ATOM 707 O O . GLY A 1 93 ? -19.588 16.403 67.954 1.00 47.56 93 GLY A O 1
ATOM 708 N N . LYS A 1 94 ? -21.453 17.598 68.267 1.00 53.06 94 LYS A N 1
ATOM 709 C CA . LYS A 1 94 ? -22.263 16.860 67.265 1.00 53.06 94 LYS A CA 1
ATOM 710 C C . LYS A 1 94 ? -22.420 17.646 65.953 1.00 53.06 94 LYS A C 1
ATOM 712 O O . LYS A 1 94 ? -22.992 18.734 65.970 1.00 53.06 94 LYS A O 1
ATOM 717 N N . LYS A 1 95 ? -21.923 17.105 64.831 1.00 55.00 95 LYS A N 1
ATOM 718 C CA . LYS A 1 95 ? -22.028 17.714 63.488 1.00 55.00 95 LYS A CA 1
ATOM 719 C C . LYS A 1 95 ? -23.489 17.743 63.015 1.00 55.00 95 LYS A C 1
ATOM 721 O O . LYS A 1 95 ? -24.244 16.820 63.305 1.00 55.00 95 LYS A O 1
ATOM 726 N N . PHE A 1 96 ? -23.873 18.797 62.296 1.00 56.28 96 PHE A N 1
ATOM 727 C CA . PHE A 1 96 ? -25.198 18.932 61.676 1.00 56.28 96 PHE A CA 1
ATOM 728 C C . PHE A 1 96 ? -25.326 18.017 60.443 1.00 56.28 96 PHE A C 1
ATOM 730 O O . PHE A 1 96 ? -26.381 17.434 60.206 1.00 56.28 96 PHE A O 1
ATOM 737 N N . PHE A 1 97 ? -24.214 17.812 59.728 1.00 56.78 97 PHE A N 1
ATOM 738 C CA . PHE A 1 97 ? -24.085 16.836 58.644 1.00 56.78 97 PHE A CA 1
ATOM 739 C C . PHE A 1 97 ? -22.993 15.803 58.954 1.00 56.78 97 PHE A C 1
ATOM 741 O O . PHE A 1 97 ? -21.840 16.179 59.198 1.00 56.78 97 PHE A O 1
ATOM 748 N N . ASP A 1 98 ? -23.359 14.517 58.917 1.00 57.56 98 ASP A N 1
ATOM 749 C CA . ASP A 1 98 ? -22.449 13.372 59.024 1.00 57.56 98 ASP A CA 1
ATOM 750 C C . ASP A 1 98 ? -22.490 12.550 57.716 1.00 57.56 98 ASP A C 1
ATOM 752 O O . ASP A 1 98 ? -23.567 12.066 57.348 1.00 57.56 98 ASP A O 1
ATOM 756 N N . PRO A 1 99 ? -21.355 12.364 57.010 1.00 55.59 99 PRO A N 1
ATOM 757 C CA . PRO A 1 99 ? -21.288 11.559 55.787 1.00 55.59 99 PRO A CA 1
ATOM 758 C C . PRO A 1 99 ? -21.769 10.110 55.955 1.00 55.59 99 PRO A C 1
ATOM 760 O O . PRO A 1 99 ? -22.178 9.489 54.978 1.00 55.59 99 PRO A O 1
ATOM 763 N N . MET A 1 100 ? -21.711 9.562 57.173 1.00 49.44 100 MET A N 1
ATOM 764 C CA . MET A 1 100 ? -21.978 8.151 57.454 1.00 49.44 100 MET A CA 1
ATOM 765 C C . MET A 1 100 ? -23.429 7.878 57.882 1.00 49.44 100 MET A C 1
ATOM 767 O O . MET A 1 100 ? -23.903 6.752 57.747 1.00 49.44 100 MET A O 1
ATOM 771 N N . VAL A 1 101 ? -24.142 8.892 58.390 1.00 48.38 101 VAL A N 1
ATOM 772 C CA . VAL A 1 101 ? -25.484 8.740 58.997 1.00 48.38 101 VAL A CA 1
ATOM 773 C C . VAL A 1 101 ? -26.538 9.642 58.331 1.00 48.38 101 VAL A C 1
ATOM 775 O O . VAL A 1 101 ? -27.737 9.458 58.532 1.00 48.38 101 VAL A O 1
ATOM 778 N N . GLY A 1 102 ? -26.124 10.592 57.486 1.00 53.44 102 GLY A N 1
ATOM 779 C CA . GLY A 1 102 ? -27.024 11.552 56.849 1.00 53.44 102 GLY A CA 1
ATOM 780 C C . GLY A 1 102 ? -27.421 12.697 57.789 1.00 53.44 102 GLY A C 1
ATOM 781 O O . GLY A 1 102 ? -26.623 13.155 58.608 1.00 53.44 102 GLY A O 1
ATOM 782 N N . TRP A 1 103 ? -28.644 13.216 57.641 1.00 48.88 103 TRP A N 1
ATOM 783 C CA . TRP A 1 103 ? -29.134 14.370 58.406 1.00 48.88 103 TRP A CA 1
ATOM 784 C C . TRP A 1 103 ? -29.302 14.018 59.890 1.00 48.88 103 TRP A C 1
ATOM 786 O O . TRP A 1 103 ? -30.181 13.236 60.251 1.00 48.88 103 TRP A O 1
ATOM 796 N N . ALA A 1 104 ? -28.506 14.637 60.764 1.00 46.34 104 ALA A N 1
ATOM 797 C CA . ALA A 1 104 ? -28.641 14.465 62.206 1.00 46.34 104 ALA A CA 1
ATOM 798 C C . ALA A 1 104 ? -29.542 15.567 62.790 1.00 46.34 104 ALA A C 1
ATOM 800 O O . ALA A 1 104 ? -29.139 16.724 62.926 1.00 46.34 104 ALA A O 1
ATOM 801 N N . ALA A 1 105 ? -30.774 15.223 63.173 1.00 43.31 105 ALA A N 1
ATOM 802 C CA . ALA A 1 105 ? -31.613 16.123 63.961 1.00 43.31 105 ALA A CA 1
ATOM 803 C C . ALA A 1 105 ? -31.035 16.228 65.383 1.00 43.31 105 ALA A C 1
ATOM 805 O O . ALA A 1 105 ? -31.043 15.260 66.142 1.00 43.31 105 ALA A O 1
ATOM 806 N N . THR A 1 106 ? -30.482 17.388 65.749 1.00 43.16 106 THR A N 1
ATOM 807 C CA . THR A 1 106 ? -29.925 17.572 67.098 1.00 43.16 106 THR A CA 1
ATOM 808 C C . THR A 1 106 ? -31.035 17.819 68.125 1.00 43.16 106 THR A C 1
ATOM 810 O O . THR A 1 106 ? -31.910 18.659 67.938 1.00 43.16 106 THR A O 1
ATOM 813 N N . GLU A 1 107 ? -30.973 17.095 69.240 1.00 37.69 107 GLU A N 1
ATOM 814 C CA . GLU A 1 107 ? -31.981 17.028 70.309 1.00 37.69 107 GLU A CA 1
ATOM 815 C C . GLU A 1 107 ? -31.985 18.246 71.267 1.00 37.69 107 GLU A C 1
ATOM 817 O O . GLU A 1 107 ? -32.319 18.127 72.444 1.00 37.69 107 GLU A O 1
ATOM 822 N N . LYS A 1 108 ? -31.586 19.450 70.831 1.00 39.12 108 LYS A N 1
ATOM 823 C CA . LYS A 1 108 ? -31.621 20.626 71.722 1.00 39.12 108 LYS A CA 1
ATOM 824 C C . LYS A 1 108 ? -32.880 21.464 71.533 1.00 39.12 108 LYS A C 1
ATOM 826 O O . LYS A 1 108 ? -33.076 22.116 70.508 1.00 39.12 108 LYS A O 1
ATOM 831 N N . LYS A 1 109 ? -33.657 21.562 72.618 1.00 44.88 109 LYS A N 1
ATOM 832 C CA . LYS A 1 109 ? -34.629 22.636 72.855 1.00 44.88 109 LYS A CA 1
ATOM 833 C C . LYS A 1 109 ? -33.906 23.982 72.667 1.00 44.88 109 LYS A C 1
ATOM 835 O O . LYS A 1 109 ? -33.015 24.301 73.451 1.00 44.88 109 LYS A O 1
ATOM 840 N N . LYS A 1 110 ? -34.326 24.753 71.654 1.00 44.91 110 LYS A N 1
ATOM 841 C CA . LYS A 1 110 ? -34.072 26.193 71.390 1.00 44.91 110 LYS A CA 1
ATOM 842 C C . LYS A 1 110 ? -33.200 26.612 70.200 1.00 44.91 110 LYS A C 1
ATOM 844 O O . LYS A 1 110 ? -33.209 27.807 69.923 1.00 44.91 110 LYS A O 1
ATOM 849 N N . GLN A 1 111 ? -32.507 25.749 69.451 1.00 48.91 111 GLN A N 1
ATOM 850 C CA . GLN A 1 111 ? -31.751 26.236 68.277 1.00 48.91 111 GLN A CA 1
ATOM 851 C C . GLN A 1 111 ? -31.613 25.211 67.138 1.00 48.91 111 GLN A C 1
ATOM 853 O O . GLN A 1 111 ? -30.541 24.656 66.936 1.00 48.91 111 GLN A O 1
ATOM 858 N N . GLY A 1 112 ? -32.667 25.014 66.344 1.00 49.16 112 GLY A N 1
ATOM 859 C CA . GLY A 1 112 ? -32.569 24.411 65.008 1.00 49.16 112 GLY A CA 1
ATOM 860 C C . GLY A 1 112 ? -33.124 25.396 63.985 1.00 49.16 112 GLY A C 1
ATOM 861 O O . GLY A 1 112 ? -34.226 25.896 64.178 1.00 49.16 112 GLY A O 1
ATOM 862 N N . LEU A 1 113 ? -32.373 25.750 62.940 1.00 50.16 113 LEU A N 1
ATOM 863 C CA . LEU A 1 113 ? -32.938 26.573 61.865 1.00 50.16 113 LEU A CA 1
ATOM 864 C C . LEU A 1 113 ? -34.072 25.774 61.197 1.00 50.16 113 LEU A C 1
ATOM 866 O O . LEU A 1 113 ? -33.840 24.625 60.813 1.00 50.16 113 LEU A O 1
ATOM 870 N N . PRO A 1 114 ? -35.286 26.335 61.054 1.00 55.56 114 PRO A N 1
ATOM 871 C CA . PRO A 1 114 ? -36.306 25.743 60.200 1.00 55.56 114 PRO A CA 1
ATOM 872 C C . PRO A 1 114 ? -35.711 25.470 58.814 1.00 55.56 114 PRO A C 1
ATOM 874 O O . PRO A 1 114 ? -35.008 26.332 58.289 1.00 55.56 114 PRO A O 1
ATOM 877 N N . TYR A 1 115 ? -35.996 24.317 58.203 1.00 53.19 115 TYR A N 1
ATOM 878 C CA . TYR A 1 115 ? -35.480 23.940 56.876 1.00 53.19 115 TYR A CA 1
ATOM 879 C C . TYR A 1 115 ? -35.707 25.049 55.827 1.00 53.19 115 TYR A C 1
ATOM 881 O O . TYR A 1 115 ? -34.854 25.274 54.974 1.00 53.19 115 TYR A O 1
ATOM 889 N N . GLY A 1 116 ? -36.806 25.808 55.944 1.00 55.16 116 GLY A N 1
ATOM 890 C CA . GLY A 1 116 ? -37.103 26.958 55.078 1.00 55.16 116 GLY A CA 1
ATOM 891 C C . GLY A 1 116 ? -36.253 28.216 55.322 1.00 55.16 116 GLY A C 1
ATOM 892 O O . GLY A 1 116 ? -36.155 29.058 54.445 1.00 55.16 116 GLY A O 1
ATOM 893 N N . MET A 1 117 ? -35.596 28.361 56.473 1.00 65.06 117 MET A N 1
ATOM 894 C CA . MET A 1 117 ? -34.724 29.511 56.780 1.00 65.06 117 MET A CA 1
ATOM 895 C C . MET A 1 117 ? -33.259 29.252 56.406 1.00 65.06 117 MET A C 1
ATOM 897 O O . MET A 1 117 ? -32.447 30.177 56.413 1.00 65.06 117 MET A O 1
ATOM 901 N N . PHE A 1 118 ? -32.907 28.001 56.090 1.00 70.88 118 PHE A N 1
ATOM 902 C CA . PHE A 1 118 ? -31.534 27.614 55.776 1.00 70.88 118 PHE A CA 1
ATOM 903 C C . PHE A 1 118 ? -31.056 28.229 54.458 1.00 70.88 118 PHE A C 1
ATOM 905 O O . PHE A 1 118 ? -30.033 28.908 54.441 1.00 70.88 118 PHE A O 1
ATOM 912 N N . PHE A 1 119 ? -31.831 28.073 53.377 1.00 72.81 119 PHE A N 1
ATOM 913 C CA . PHE A 1 119 ? -31.507 28.683 52.083 1.00 72.81 119 PHE A CA 1
ATOM 914 C C . PHE A 1 119 ? -31.494 30.209 52.157 1.00 72.81 119 PHE A C 1
ATOM 916 O O . PHE A 1 119 ? -30.608 30.832 51.587 1.00 72.81 119 PHE A O 1
ATOM 923 N N . THR A 1 120 ? -32.399 30.812 52.930 1.00 74.62 120 THR A N 1
ATOM 924 C CA . THR A 1 120 ? -32.411 32.262 53.146 1.00 74.62 120 THR A CA 1
ATOM 925 C C . THR A 1 120 ? -31.116 32.726 53.806 1.00 74.62 120 THR A C 1
ATOM 927 O O . THR A 1 120 ? -30.491 33.668 53.331 1.00 74.62 120 THR A O 1
ATOM 930 N N . HIS A 1 121 ? -30.673 32.068 54.881 1.00 72.12 121 HIS A N 1
ATOM 931 C CA . HIS A 1 121 ? -29.421 32.432 55.547 1.00 72.12 121 HIS A CA 1
ATOM 932 C C . HIS A 1 121 ? -28.202 32.192 54.649 1.00 72.12 121 HIS A C 1
ATOM 934 O O . HIS A 1 121 ? -27.298 33.020 54.596 1.00 72.12 121 HIS A O 1
ATOM 940 N N . MET A 1 122 ? -28.217 31.096 53.895 1.00 78.50 122 MET A N 1
ATOM 941 C CA . MET A 1 122 ? -27.176 30.759 52.935 1.00 78.50 122 MET A CA 1
ATOM 942 C C . MET A 1 122 ? -27.057 31.825 51.837 1.00 78.50 122 MET A C 1
ATOM 944 O O . MET A 1 122 ? -25.967 32.333 51.602 1.00 78.50 122 MET A O 1
ATOM 948 N N . PHE A 1 123 ? -28.167 32.243 51.228 1.00 82.56 123 PHE A N 1
ATOM 949 C CA . PHE A 1 123 ? -28.173 33.316 50.233 1.00 82.56 123 PHE A CA 1
ATOM 950 C C . PHE A 1 123 ? -27.647 34.640 50.797 1.00 82.56 123 PHE A C 1
ATOM 952 O O . PHE A 1 123 ? -26.889 35.314 50.110 1.00 82.56 123 PHE A O 1
ATOM 959 N N . HIS A 1 124 ? -27.938 34.974 52.059 1.00 77.12 124 HIS A N 1
ATOM 960 C CA . HIS A 1 124 ? -27.335 36.146 52.706 1.00 77.12 124 HIS A CA 1
ATOM 961 C C . HIS A 1 124 ? -25.815 36.012 52.886 1.00 77.12 124 HIS A C 1
ATOM 963 O O . HIS A 1 124 ? -25.092 36.961 52.602 1.00 77.12 124 HIS A O 1
ATOM 969 N N . VAL A 1 125 ? -25.318 34.858 53.349 1.00 79.12 125 VAL A N 1
ATOM 970 C CA . VAL A 1 125 ? -23.877 34.648 53.594 1.00 79.12 125 VAL A CA 1
ATOM 971 C C . VAL A 1 125 ? -23.065 34.673 52.302 1.00 79.12 125 VAL A C 1
ATOM 973 O O . VAL A 1 125 ? -21.953 35.191 52.291 1.00 79.12 125 VAL A O 1
ATOM 976 N N . PHE A 1 126 ? -23.626 34.156 51.211 1.00 80.69 126 PHE A N 1
ATOM 977 C CA . PHE A 1 126 ? -22.987 34.173 49.895 1.00 80.69 126 PHE A CA 1
ATOM 978 C C . PHE A 1 126 ? -23.349 35.412 49.056 1.00 80.69 126 PHE A C 1
ATOM 980 O O . PHE A 1 126 ? -23.023 35.460 47.870 1.00 80.69 126 PHE A O 1
ATOM 987 N N . GLU A 1 127 ? -24.003 36.412 49.664 1.00 81.38 127 GLU A N 1
ATOM 988 C CA . GLU A 1 127 ? -24.387 37.683 49.032 1.00 81.38 127 GLU A CA 1
ATOM 989 C C . GLU A 1 127 ? -25.169 37.504 47.717 1.00 81.38 127 GLU A C 1
ATOM 991 O O . GLU A 1 127 ? -24.947 38.208 46.730 1.00 81.38 127 GLU A O 1
ATOM 996 N N . VAL A 1 128 ? -26.070 36.523 47.681 1.00 81.44 128 VAL A N 1
ATOM 997 C CA . VAL A 1 128 ? -26.993 36.320 46.563 1.00 81.44 128 VAL A CA 1
ATOM 998 C C . VAL A 1 128 ? -28.064 37.404 46.620 1.00 81.44 128 VAL A C 1
ATOM 1000 O O . VAL A 1 128 ? -28.735 37.584 47.637 1.00 81.44 128 VAL A O 1
ATOM 1003 N N . GLU A 1 129 ? -28.237 38.126 45.517 1.00 77.62 129 GLU A N 1
ATOM 1004 C CA . GLU A 1 129 ? -29.233 39.186 45.415 1.00 77.62 129 GLU A CA 1
ATOM 1005 C C . GLU A 1 129 ? -30.664 38.612 45.458 1.00 77.62 129 GLU A C 1
ATOM 1007 O O . GLU A 1 129 ? -31.037 37.794 44.618 1.00 77.62 129 GLU A O 1
ATOM 1012 N N . MET A 1 130 ? -31.462 39.052 46.438 1.00 70.56 130 MET A N 1
ATOM 1013 C CA . MET A 1 130 ? -32.871 38.658 46.637 1.00 70.56 130 MET A CA 1
ATOM 1014 C C . MET A 1 130 ? -33.839 39.847 46.463 1.00 70.56 130 MET A C 1
ATOM 1016 O O . MET A 1 130 ? -34.919 39.891 47.056 1.00 70.56 130 MET A O 1
ATOM 1020 N N . THR A 1 131 ? -33.436 40.869 45.702 1.00 59.94 131 THR A N 1
ATOM 1021 C CA . THR A 1 131 ? -34.177 42.129 45.544 1.00 59.94 131 THR A CA 1
ATOM 1022 C C . THR A 1 131 ? -35.524 41.879 44.855 1.00 59.94 131 THR A C 1
ATOM 1024 O O . THR A 1 131 ? -35.568 41.385 43.732 1.00 59.94 131 THR A O 1
ATOM 1027 N N . GLY A 1 132 ? -36.631 42.205 45.531 1.00 59.47 132 GLY A N 1
ATOM 1028 C CA . GLY A 1 132 ? -38.001 41.966 45.046 1.00 59.47 132 GLY A CA 1
ATOM 1029 C C . GLY A 1 132 ? -38.889 41.175 46.011 1.00 59.47 132 GLY A C 1
ATOM 1030 O O . GLY A 1 132 ? -40.108 41.172 45.844 1.00 59.47 132 GLY A O 1
ATOM 1031 N N . GLU A 1 133 ? -38.315 40.562 47.049 1.00 56.22 133 GLU A N 1
ATOM 1032 C CA . GLU A 1 133 ? -39.087 39.909 48.110 1.00 56.22 133 GLU A CA 1
ATOM 1033 C C . GLU A 1 133 ? -39.474 40.868 49.232 1.00 56.22 133 GLU A C 1
ATOM 1035 O O . GLU A 1 133 ? -38.711 41.764 49.608 1.00 56.22 133 GLU A O 1
ATOM 1040 N N . VAL A 1 134 ? -40.652 40.647 49.821 1.00 48.34 134 VAL A N 1
ATOM 1041 C CA . VAL A 1 134 ? -41.027 41.292 51.081 1.00 48.34 134 VAL A CA 1
ATOM 1042 C C . VAL A 1 134 ? -40.069 40.783 52.156 1.00 48.34 134 VAL A C 1
ATOM 1044 O O . VAL A 1 134 ? -40.223 39.675 52.665 1.00 48.34 134 VAL A O 1
ATOM 1047 N N . GLN A 1 135 ? -39.066 41.593 52.494 1.00 49.97 135 GLN A N 1
ATOM 1048 C CA . GLN A 1 135 ? -38.154 41.319 53.599 1.00 49.97 135 GLN A CA 1
ATOM 1049 C C . GLN A 1 135 ? -38.906 41.442 54.932 1.00 49.97 135 GLN A C 1
ATOM 1051 O O . GLN A 1 135 ? -38.843 42.466 55.615 1.00 49.97 135 GLN A O 1
ATOM 1056 N N . GLU A 1 136 ? -39.627 40.397 55.337 1.00 53.91 136 GLU A N 1
ATOM 1057 C CA . GLU A 1 136 ? -39.901 40.218 56.759 1.00 53.91 136 GLU A CA 1
ATOM 1058 C C . GLU A 1 136 ? -38.571 39.921 57.453 1.00 53.91 136 GLU A C 1
ATOM 1060 O O . GLU A 1 136 ? -37.821 39.033 57.039 1.00 53.91 136 GLU A O 1
ATOM 1065 N N . LYS A 1 137 ? -38.261 40.671 58.518 1.00 49.34 137 LYS A N 1
ATOM 1066 C CA . LYS A 1 137 ? -37.096 40.367 59.351 1.00 49.34 137 LYS A CA 1
ATOM 1067 C C . LYS A 1 137 ? -37.174 38.893 59.771 1.00 49.34 137 LYS A C 1
ATOM 1069 O O . LYS A 1 137 ? -38.225 38.484 60.279 1.00 49.34 137 LYS A O 1
ATOM 1074 N N . PRO A 1 138 ? -36.099 38.104 59.584 1.00 53.69 138 PRO A N 1
ATOM 1075 C CA . PRO A 1 138 ? -36.060 36.722 60.034 1.00 53.69 138 PRO A CA 1
ATOM 1076 C C . PRO A 1 138 ? -36.509 36.650 61.493 1.00 53.69 138 PRO A C 1
ATOM 1078 O O . PRO A 1 138 ? -36.014 37.398 62.334 1.00 53.69 138 PRO A O 1
ATOM 1081 N N . LYS A 1 139 ? -37.485 35.790 61.797 1.00 52.62 139 LYS A N 1
ATOM 1082 C CA . LYS A 1 139 ? -37.977 35.640 63.171 1.00 52.62 139 LYS A CA 1
ATOM 1083 C C . LYS A 1 139 ? -36.838 35.140 64.058 1.00 52.62 139 LYS A C 1
ATOM 1085 O O . LYS A 1 139 ? -36.266 34.088 63.782 1.00 52.62 139 LYS A O 1
ATOM 1090 N N . ASP A 1 140 ? -36.577 35.847 65.157 1.00 48.22 140 ASP A N 1
ATOM 1091 C CA . ASP A 1 140 ? -35.530 35.489 66.129 1.00 48.22 140 ASP A CA 1
ATOM 1092 C C . ASP A 1 140 ? -35.774 34.125 66.807 1.00 48.22 140 ASP A C 1
ATOM 1094 O O . ASP A 1 140 ? -34.858 33.502 67.350 1.00 48.22 140 ASP A O 1
ATOM 1098 N N . SER A 1 141 ? -37.014 33.622 66.769 1.00 54.50 141 SER A N 1
ATOM 1099 C CA . SER A 1 141 ? -37.381 32.321 67.324 1.00 54.50 141 SER A CA 1
ATOM 1100 C C . SER A 1 141 ? -37.206 31.196 66.301 1.00 54.50 141 SER A C 1
ATOM 1102 O O . SER A 1 141 ? -37.987 31.057 65.358 1.00 54.50 141 SER A O 1
ATOM 1104 N N . LYS A 1 142 ? -36.239 30.317 66.561 1.00 53.66 142 LYS A N 1
ATOM 1105 C CA . LYS A 1 142 ? -35.939 29.083 65.814 1.00 53.66 142 LYS A CA 1
ATOM 1106 C C . LYS A 1 142 ? -36.974 27.947 66.013 1.00 53.66 142 LYS A C 1
ATOM 1108 O O . LYS A 1 142 ? -36.647 26.783 65.819 1.00 53.66 142 LYS A O 1
ATOM 1113 N N . GLU A 1 143 ? -38.202 28.241 66.447 1.00 56.19 143 GLU A N 1
ATOM 1114 C CA . GLU A 1 143 ? -39.205 27.225 66.810 1.00 56.19 143 GLU A CA 1
ATOM 1115 C C . GLU A 1 143 ? -40.401 27.240 65.848 1.00 56.19 143 GLU A C 1
ATOM 1117 O O . GLU A 1 143 ? -40.976 28.291 65.555 1.00 56.19 143 GLU A O 1
ATOM 1122 N N . TYR A 1 144 ? -40.782 26.063 65.342 1.00 59.78 144 TYR A N 1
ATOM 1123 C CA . TYR A 1 144 ? -41.982 25.917 64.519 1.00 59.78 144 TYR A CA 1
ATOM 1124 C C . TYR A 1 144 ? -43.235 26.160 65.354 1.00 59.78 144 TYR A C 1
ATOM 1126 O O . TYR A 1 144 ? -43.353 25.684 66.483 1.00 59.78 144 TYR A O 1
ATOM 1134 N N . ASN A 1 145 ? -44.225 26.846 64.780 1.00 71.31 145 ASN A N 1
ATOM 1135 C CA . ASN A 1 145 ? -45.496 26.990 65.474 1.00 71.31 145 ASN A CA 1
ATOM 1136 C C . ASN A 1 145 ? -46.230 25.631 65.549 1.00 71.31 145 ASN A C 1
ATOM 1138 O O . ASN A 1 145 ? -46.065 24.747 64.701 1.00 71.31 145 ASN A O 1
ATOM 1142 N N . LYS A 1 146 ? -47.109 25.486 66.546 1.00 75.62 146 LYS A N 1
ATOM 1143 C CA . LYS A 1 146 ? -47.885 24.254 66.775 1.00 75.62 146 LYS A CA 1
ATOM 1144 C C . LYS A 1 146 ? -48.749 23.833 65.576 1.00 75.62 146 LYS A C 1
ATOM 1146 O O . LYS A 1 146 ? -48.987 22.645 65.389 1.00 75.62 146 LYS A O 1
ATOM 1151 N N . LYS A 1 147 ? -49.239 24.781 64.766 1.00 74.50 147 LYS A N 1
ATOM 1152 C CA . LYS A 1 147 ? -50.031 24.485 63.557 1.00 74.50 147 LYS A CA 1
ATOM 1153 C C . LYS A 1 147 ? -49.165 23.824 62.480 1.00 74.50 147 LYS A C 1
ATOM 1155 O O . LYS A 1 147 ? -49.604 22.845 61.891 1.00 74.50 147 LYS A O 1
ATOM 1160 N N . THR A 1 148 ? -47.940 24.304 62.269 1.00 68.31 148 THR A N 1
ATOM 1161 C CA . THR A 1 148 ? -46.988 23.733 61.306 1.00 68.31 148 THR A CA 1
ATOM 1162 C C . THR A 1 148 ? -46.594 22.311 61.697 1.00 68.31 148 THR A C 1
ATOM 1164 O O . THR A 1 148 ? -46.603 21.428 60.847 1.00 68.31 148 THR A O 1
ATOM 1167 N N . LEU A 1 149 ? -46.336 22.058 62.985 1.00 70.00 149 LEU A N 1
ATOM 1168 C CA . LEU A 1 149 ? -46.039 20.707 63.480 1.00 70.00 149 LEU A CA 1
ATOM 1169 C C . LEU A 1 149 ? -47.198 19.731 63.220 1.00 70.00 149 LEU A C 1
ATOM 1171 O O . LEU A 1 149 ? -46.969 18.635 62.713 1.00 70.00 149 LEU A O 1
ATOM 1175 N N . ARG A 1 150 ? -48.447 20.157 63.459 1.00 75.75 150 ARG A N 1
ATOM 1176 C CA . ARG A 1 150 ? -49.639 19.345 63.150 1.00 75.75 150 ARG A CA 1
ATOM 1177 C C . ARG A 1 150 ? -49.791 19.051 61.657 1.00 75.75 150 ARG A C 1
ATOM 1179 O O . ARG A 1 150 ? -50.100 17.921 61.300 1.00 75.75 150 ARG A O 1
ATOM 1186 N N . LEU A 1 151 ? -49.544 20.037 60.789 1.00 69.50 151 LEU A N 1
ATOM 1187 C CA . LEU A 1 151 ? -49.566 19.856 59.329 1.00 69.50 151 LEU A CA 1
ATOM 1188 C C . LEU A 1 151 ? -48.515 18.850 58.840 1.00 69.50 151 LEU A C 1
ATOM 1190 O O . LEU A 1 151 ? -48.754 18.142 57.871 1.00 69.50 151 LEU A O 1
ATOM 1194 N N . MET A 1 152 ? -47.379 18.751 59.531 1.00 63.16 152 MET A N 1
ATOM 1195 C CA . MET A 1 152 ? -46.318 17.783 59.229 1.00 63.16 152 MET A CA 1
ATOM 1196 C C . MET A 1 152 ? -46.554 16.397 59.857 1.00 63.16 152 MET A C 1
ATOM 1198 O O . MET A 1 152 ? -45.659 15.552 59.830 1.00 63.16 152 MET A O 1
ATOM 1202 N N . GLY A 1 153 ? -47.735 16.156 60.435 1.00 68.69 153 GLY A N 1
ATOM 1203 C CA . GLY A 1 153 ? -48.102 14.865 61.019 1.00 68.69 153 GLY A CA 1
ATOM 1204 C C . GLY A 1 153 ? -47.555 14.626 62.426 1.00 68.69 153 GLY A C 1
ATOM 1205 O O . GLY A 1 153 ? -47.561 13.489 62.892 1.00 68.69 153 GLY A O 1
ATOM 1206 N N . PHE A 1 154 ? -47.087 15.665 63.123 1.00 71.69 154 PHE A N 1
ATOM 1207 C CA . PHE A 1 154 ? -46.699 15.549 64.527 1.00 71.69 154 PHE A CA 1
ATOM 1208 C C . PHE A 1 154 ? -47.901 15.777 65.443 1.00 71.69 154 PHE A C 1
ATOM 1210 O O . PHE A 1 154 ? -48.699 16.699 65.250 1.00 71.69 154 PHE A O 1
ATOM 1217 N N . VAL A 1 155 ? -48.000 14.955 66.480 1.00 77.62 155 VAL A N 1
ATOM 1218 C CA . VAL A 1 155 ? -49.017 15.049 67.528 1.00 77.62 155 VAL A CA 1
ATOM 1219 C C . VAL A 1 155 ? -48.311 15.271 68.860 1.00 77.62 155 VAL A C 1
ATOM 1221 O O . VAL A 1 155 ? -47.218 14.758 69.076 1.00 77.62 155 VAL A O 1
ATOM 1224 N N . GLN A 1 156 ? -48.900 16.098 69.721 1.00 77.69 156 GLN A N 1
ATOM 1225 C CA . GLN A 1 156 ? -48.352 16.368 71.044 1.00 77.69 156 GLN A CA 1
ATOM 1226 C C . GLN A 1 156 ? -48.867 15.302 72.019 1.00 77.69 156 GLN A C 1
ATOM 1228 O O . GLN A 1 156 ? -50.080 15.124 72.118 1.00 77.69 156 GL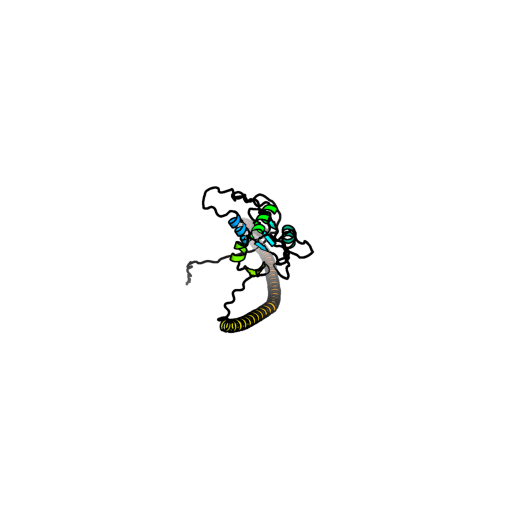N A O 1
ATOM 1233 N N . ASN A 1 157 ? -47.957 14.611 72.698 1.00 77.38 157 ASN A N 1
ATOM 1234 C CA . ASN A 1 157 ? -48.261 13.674 73.776 1.00 77.38 157 ASN A CA 1
ATOM 1235 C C . ASN A 1 157 ? -48.696 14.429 75.042 1.00 77.38 157 ASN A C 1
ATOM 1237 O O . ASN A 1 157 ? -48.474 15.639 75.159 1.00 77.38 157 ASN A O 1
ATOM 1241 N N . ASP A 1 158 ? -49.257 13.704 76.010 1.00 71.00 158 ASP A N 1
ATOM 1242 C CA . ASP A 1 158 ? -49.738 14.264 77.282 1.00 71.00 158 ASP A CA 1
ATOM 1243 C C . ASP A 1 158 ? -48.618 14.939 78.102 1.00 71.00 158 ASP A C 1
ATOM 1245 O O . ASP A 1 158 ? -48.864 15.924 78.796 1.00 71.00 158 ASP A O 1
ATOM 1249 N N . ASP A 1 159 ? -47.365 14.507 77.918 1.00 63.75 159 ASP A N 1
ATOM 1250 C CA . ASP A 1 159 ? -46.164 15.113 78.519 1.00 63.75 159 ASP A CA 1
ATOM 1251 C C . ASP A 1 159 ? -45.704 16.411 77.819 1.00 63.75 159 ASP A C 1
ATOM 1253 O O . ASP A 1 159 ? -44.696 17.024 78.178 1.00 63.75 159 ASP A O 1
ATOM 1257 N N . GLY A 1 160 ? -46.428 16.856 76.787 1.00 65.12 160 GLY A N 1
ATOM 1258 C CA . GLY A 1 160 ? -46.125 18.070 76.033 1.00 65.12 160 GLY A CA 1
ATOM 1259 C C . GLY A 1 160 ? -45.063 17.905 74.938 1.00 65.12 160 GLY A C 1
ATOM 1260 O O . GLY A 1 160 ? -44.699 18.900 74.304 1.00 65.12 160 GLY A O 1
ATOM 1261 N N . GLU A 1 161 ? -44.591 16.688 74.669 1.00 68.56 161 GLU A N 1
ATOM 1262 C CA . GLU A 1 161 ? -43.618 16.384 73.609 1.00 68.56 161 GLU A CA 1
ATOM 1263 C C . GLU A 1 161 ? -44.293 16.100 72.259 1.00 68.56 161 GLU A C 1
ATOM 1265 O O . GLU A 1 161 ? -45.388 15.550 72.217 1.00 68.56 161 GLU A O 1
ATOM 1270 N N . TRP A 1 162 ? -43.666 16.480 71.140 1.00 71.31 162 TRP A N 1
ATOM 1271 C CA . TRP A 1 162 ? -44.218 16.272 69.793 1.00 71.31 162 TRP A CA 1
ATOM 1272 C C . TRP A 1 162 ? -43.638 15.012 69.147 1.00 71.31 162 TRP A C 1
ATOM 1274 O O . TRP A 1 162 ? -42.437 14.954 68.893 1.00 71.31 162 TRP A O 1
ATOM 1284 N N . VAL A 1 163 ? -44.490 14.043 68.809 1.00 68.94 163 VAL A N 1
ATOM 1285 C CA . VAL A 1 163 ? -44.103 12.769 68.182 1.00 68.94 163 VAL A CA 1
ATOM 1286 C C . VAL A 1 163 ? -44.729 12.650 66.794 1.00 68.94 163 VAL A C 1
ATOM 1288 O O . VAL A 1 163 ? -45.870 13.059 66.572 1.00 68.94 163 VAL A O 1
ATOM 1291 N N . LYS A 1 164 ? -43.968 12.127 65.827 1.00 73.44 164 LYS A N 1
ATOM 1292 C CA . LYS A 1 164 ? -44.432 11.939 64.448 1.00 73.44 164 LYS A CA 1
ATOM 1293 C C . LYS A 1 164 ? -45.401 10.760 64.401 1.00 73.44 164 LYS A C 1
ATOM 1295 O O . LYS A 1 164 ? -45.026 9.644 64.745 1.00 73.44 164 LYS A O 1
ATOM 1300 N N . LYS A 1 165 ? -46.640 11.002 63.979 1.00 60.66 165 LYS A N 1
ATOM 1301 C CA . LYS A 1 165 ? -47.641 9.950 63.808 1.00 60.66 165 LYS A CA 1
ATOM 1302 C C . LYS A 1 165 ? -47.308 9.180 62.533 1.00 60.66 165 LYS A C 1
ATOM 1304 O O . LYS A 1 165 ? -47.524 9.680 61.432 1.00 60.66 165 LYS A O 1
ATOM 1309 N N . GLU A 1 166 ? -46.729 7.994 62.678 1.00 52.50 166 GLU A N 1
ATOM 1310 C CA . GLU A 1 166 ? -46.557 7.077 61.553 1.00 52.50 166 GLU A CA 1
ATOM 1311 C C . GLU A 1 166 ? -47.941 6.629 61.065 1.00 52.50 166 GLU A C 1
ATOM 1313 O O . GLU A 1 166 ? -48.827 6.307 61.862 1.00 52.50 166 GLU A O 1
ATOM 1318 N N . PHE A 1 167 ? -48.156 6.691 59.748 1.00 41.97 167 PHE A N 1
ATOM 1319 C CA . PHE A 1 167 ? -49.386 6.251 59.097 1.00 41.97 167 PHE A CA 1
ATOM 1320 C C . PHE A 1 167 ? -49.487 4.725 59.203 1.00 41.97 167 PHE A C 1
ATOM 1322 O O . PHE A 1 167 ? -49.048 3.993 58.322 1.00 41.97 167 PHE A O 1
ATOM 1329 N N . LEU A 1 168 ? -50.047 4.246 60.309 1.00 47.81 168 LEU A N 1
ATOM 1330 C CA . LEU A 1 168 ? -50.499 2.870 60.451 1.00 47.81 168 LEU A CA 1
ATOM 1331 C C . LEU A 1 168 ? -51.838 2.711 59.722 1.00 47.81 168 LEU A C 1
ATOM 1333 O O . LEU A 1 168 ? -52.890 2.926 60.311 1.00 47.81 168 LEU A O 1
ATOM 1337 N N . ASP A 1 169 ? -51.762 2.318 58.452 1.00 37.34 169 ASP A N 1
ATOM 1338 C CA . ASP A 1 169 ? -52.761 1.465 57.798 1.00 37.34 169 ASP A CA 1
ATOM 1339 C C . ASP A 1 169 ? -52.013 0.241 57.246 1.00 37.34 169 ASP A C 1
ATOM 1341 O O . ASP A 1 169 ? -51.599 0.173 56.089 1.00 37.34 169 ASP A O 1
ATOM 1345 N N . ALA A 1 170 ? -51.752 -0.721 58.131 1.00 46.72 170 ALA A N 1
ATOM 1346 C CA . ALA A 1 170 ? -51.121 -1.992 57.803 1.00 46.72 170 ALA A CA 1
ATOM 1347 C C . ALA A 1 170 ? -52.207 -3.059 57.598 1.00 46.72 170 ALA A C 1
ATOM 1349 O O . ALA A 1 170 ? -52.703 -3.629 58.565 1.00 46.72 170 ALA A O 1
ATOM 1350 N N . SER A 1 171 ? -52.591 -3.324 56.344 1.00 48.53 171 SER A N 1
ATOM 1351 C CA . SER A 1 171 ? -53.409 -4.506 55.998 1.00 48.53 171 SER A CA 1
ATOM 1352 C C . SER A 1 171 ? -53.291 -4.990 54.537 1.00 48.53 171 SER A C 1
ATOM 1354 O O . SER A 1 171 ? -53.974 -5.943 54.170 1.00 48.53 171 SER A O 1
ATOM 1356 N N . SER A 1 172 ? -52.447 -4.401 53.679 1.00 47.69 172 SER A N 1
ATOM 1357 C CA . SER A 1 172 ? -52.301 -4.833 52.268 1.00 47.69 172 SER A CA 1
ATOM 1358 C C . SER A 1 172 ? -50.870 -5.198 51.845 1.00 47.69 172 SER A C 1
ATOM 1360 O O . SER A 1 172 ? -50.618 -5.448 50.669 1.00 47.69 172 SER A O 1
ATOM 1362 N N . HIS A 1 173 ? -49.917 -5.236 52.779 1.00 49.41 173 HIS A N 1
ATOM 1363 C CA . HIS A 1 173 ? -48.486 -5.206 52.450 1.00 49.41 173 HIS A CA 1
ATOM 1364 C C . HIS A 1 173 ? -47.830 -6.573 52.173 1.00 49.41 173 HIS A C 1
ATOM 1366 O O . HIS A 1 173 ? -46.691 -6.620 51.713 1.00 49.41 173 HIS A O 1
ATOM 1372 N N . GLU A 1 174 ? -48.525 -7.678 52.441 1.00 48.31 174 GLU A N 1
ATOM 1373 C CA . GLU A 1 174 ? -47.943 -9.028 52.420 1.00 48.31 174 GLU A CA 1
ATOM 1374 C C . GLU A 1 174 ? -47.775 -9.633 51.004 1.00 48.31 174 GLU A C 1
ATOM 1376 O O . GLU A 1 174 ? -46.710 -10.185 50.729 1.00 48.31 174 GLU A O 1
ATOM 1381 N N . PRO A 1 175 ? -48.706 -9.450 50.041 1.00 53.62 175 PRO A N 1
ATOM 1382 C CA . PRO A 1 175 ? -48.499 -9.897 48.656 1.00 53.62 175 PRO A CA 1
ATOM 1383 C C . PRO A 1 175 ? -47.362 -9.138 47.945 1.00 53.62 175 PRO A C 1
ATOM 1385 O O . PRO A 1 175 ? -46.589 -9.727 47.192 1.00 53.62 175 PRO A O 1
ATOM 1388 N N . CYS A 1 176 ? -47.210 -7.846 48.256 1.00 60.78 176 CYS A N 1
ATOM 1389 C CA . CYS A 1 176 ? -46.249 -6.929 47.633 1.00 60.78 176 CYS A CA 1
ATOM 1390 C C . CYS A 1 176 ? -44.781 -7.280 47.948 1.00 60.78 176 CYS A C 1
ATOM 1392 O O . CYS A 1 176 ? -43.896 -7.071 47.121 1.00 60.78 176 CYS A O 1
ATOM 1394 N N . LEU A 1 177 ? -44.507 -7.856 49.124 1.00 73.56 177 LEU A N 1
ATOM 1395 C CA . LEU A 1 177 ? -43.146 -8.250 49.507 1.00 73.56 177 LEU A CA 1
ATOM 1396 C C . LEU A 1 177 ? -42.652 -9.482 48.740 1.00 73.56 177 LEU A C 1
ATOM 1398 O O . LEU A 1 177 ? -4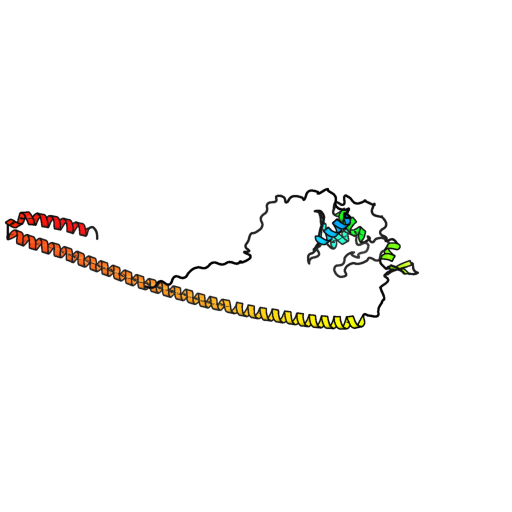1.490 -9.517 48.343 1.00 73.56 177 LEU A O 1
ATOM 1402 N N . SER A 1 178 ? -43.531 -10.454 48.480 1.00 78.19 178 SER A N 1
ATOM 1403 C CA . SER A 1 178 ? -43.167 -11.678 47.754 1.00 78.19 178 SER A CA 1
ATOM 1404 C C . SER A 1 178 ? -42.844 -11.425 46.274 1.00 78.19 178 SER A C 1
ATOM 1406 O O . SER A 1 178 ? -41.856 -11.948 45.759 1.00 78.19 178 SER A O 1
ATOM 1408 N N . GLU A 1 179 ? -43.613 -10.559 45.600 1.00 83.00 179 GLU A N 1
ATOM 1409 C CA . GLU A 1 179 ? -43.331 -10.131 44.221 1.00 83.00 179 GLU A CA 1
ATOM 1410 C C . GLU A 1 179 ? -42.057 -9.283 44.135 1.00 83.00 179 GLU A C 1
ATOM 1412 O O . GLU A 1 179 ? -41.257 -9.447 43.209 1.00 83.00 179 GLU A O 1
ATOM 1417 N N . LEU A 1 180 ? -41.819 -8.412 45.122 1.00 83.06 180 LEU A N 1
ATOM 1418 C CA . LEU A 1 180 ? -40.603 -7.606 45.182 1.00 83.06 180 LEU A CA 1
ATOM 1419 C C . LEU A 1 180 ? -39.357 -8.485 45.357 1.00 83.06 180 LEU A C 1
ATOM 1421 O O . LEU A 1 180 ? -38.362 -8.287 44.657 1.00 83.06 180 LEU A O 1
ATOM 1425 N N . GLU A 1 181 ? -39.412 -9.477 46.244 1.00 84.94 181 GLU A N 1
ATOM 1426 C CA . GLU A 1 181 ? -38.307 -10.408 46.481 1.00 84.94 181 GLU A CA 1
ATOM 1427 C C . GLU A 1 181 ? -38.007 -11.272 45.245 1.00 84.94 181 GLU A C 1
ATOM 1429 O O . GLU A 1 181 ? -36.839 -11.419 44.869 1.00 84.94 181 GLU A O 1
ATOM 1434 N N . ALA A 1 182 ? -39.046 -11.748 44.549 1.00 89.75 182 ALA A N 1
ATOM 1435 C CA . ALA A 1 182 ? -38.905 -12.458 43.279 1.00 89.75 182 ALA A CA 1
ATOM 1436 C C . ALA A 1 182 ? -38.256 -11.578 42.193 1.00 89.75 182 ALA A C 1
ATOM 1438 O O . ALA A 1 182 ? -37.301 -12.009 41.543 1.00 89.75 182 ALA A O 1
ATOM 1439 N N . SER A 1 183 ? -38.691 -10.318 42.056 1.00 91.75 183 SER A N 1
ATOM 1440 C CA . SER A 1 183 ? -38.105 -9.374 41.091 1.00 91.75 183 SER A CA 1
ATOM 1441 C C . SER A 1 183 ? -36.631 -9.070 41.387 1.00 91.75 183 SER A C 1
ATOM 1443 O O . SER A 1 183 ? -35.809 -8.952 40.478 1.00 91.75 183 SER A O 1
ATOM 1445 N N . MET A 1 184 ? -36.255 -9.002 42.668 1.00 92.25 184 MET A N 1
ATOM 1446 C CA . MET A 1 184 ? -34.874 -8.765 43.078 1.00 92.25 184 MET A CA 1
ATOM 1447 C C . MET A 1 184 ? -33.981 -9.978 42.783 1.00 92.25 184 MET A C 1
ATOM 1449 O O . MET A 1 184 ? -32.803 -9.808 42.457 1.00 92.25 184 MET A O 1
ATOM 1453 N N . ALA A 1 185 ? -34.519 -11.196 42.882 1.00 93.31 185 ALA A N 1
ATOM 1454 C CA . ALA A 1 185 ? -33.812 -12.413 42.494 1.00 93.31 185 ALA A CA 1
ATOM 1455 C C . ALA A 1 185 ? -33.593 -12.486 40.972 1.00 93.31 185 ALA A C 1
ATOM 1457 O O . ALA A 1 185 ? -32.477 -12.774 40.536 1.00 93.31 185 ALA A O 1
ATOM 1458 N N . GLU A 1 186 ? -34.609 -12.149 40.175 1.00 94.19 186 GLU A N 1
ATOM 1459 C CA . GLU A 1 186 ? -34.514 -12.104 38.709 1.00 94.19 186 GLU A CA 1
ATOM 1460 C C . GLU A 1 186 ? -33.508 -11.042 38.235 1.00 94.19 186 GLU A C 1
ATOM 1462 O O . GLU A 1 186 ? -32.631 -11.329 37.418 1.00 94.19 186 GLU A O 1
ATOM 1467 N N . LEU A 1 187 ? -33.534 -9.843 38.830 1.00 94.62 187 LEU A N 1
ATOM 1468 C CA . LEU A 1 187 ? -32.556 -8.787 38.543 1.00 94.62 187 LEU A CA 1
ATOM 1469 C C . LEU A 1 187 ? -31.118 -9.203 38.876 1.00 94.62 187 LEU A C 1
ATOM 1471 O O . LEU A 1 187 ? -30.188 -8.840 38.153 1.00 94.62 187 LEU A O 1
ATOM 1475 N N . LYS A 1 188 ? -30.911 -9.971 39.952 1.00 95.12 188 LYS A N 1
ATOM 1476 C CA . LYS A 1 188 ? -29.586 -10.514 40.294 1.00 95.12 188 LYS A CA 1
ATOM 1477 C C . LYS A 1 188 ? -29.102 -11.537 39.264 1.00 95.12 188 LYS A C 1
ATOM 1479 O O . LYS A 1 188 ? -27.922 -11.525 38.913 1.00 95.12 188 LYS A O 1
ATOM 1484 N N . GLU A 1 189 ? -29.987 -12.404 38.777 1.00 95.38 189 GLU A N 1
ATOM 1485 C CA . GLU A 1 189 ? -29.684 -13.376 37.715 1.00 95.38 189 GLU A CA 1
ATOM 1486 C C . GLU A 1 189 ? -29.309 -12.669 36.403 1.00 95.38 189 GLU A C 1
ATOM 1488 O O . GLU A 1 189 ? -28.246 -12.937 35.836 1.00 95.38 189 GLU A O 1
ATOM 1493 N N . GLU A 1 190 ? -30.100 -11.686 35.967 1.00 95.62 190 GLU A N 1
ATOM 1494 C CA . GLU A 1 190 ? -29.806 -10.922 34.749 1.00 95.62 190 GLU A CA 1
ATOM 1495 C C . GLU A 1 190 ? -28.523 -10.081 34.884 1.00 95.62 190 GLU A C 1
ATOM 1497 O O . GLU A 1 190 ? -27.711 -10.037 33.955 1.00 95.62 190 GLU A O 1
ATOM 1502 N N . GLN A 1 191 ? -28.238 -9.504 36.060 1.00 95.75 191 GLN A N 1
ATOM 1503 C CA . GLN A 1 191 ? -26.954 -8.835 36.308 1.00 95.75 191 GLN A CA 1
ATOM 1504 C C . GLN A 1 191 ? -25.771 -9.810 36.174 1.00 95.75 191 GLN A C 1
ATOM 1506 O O . GLN A 1 191 ? -24.749 -9.482 35.557 1.00 95.75 191 GLN A O 1
ATOM 1511 N N . LYS A 1 192 ? -25.897 -11.022 36.728 1.00 96.81 192 LYS A N 1
ATOM 1512 C CA . LYS A 1 192 ? -24.867 -12.065 36.647 1.00 96.81 192 LYS A CA 1
ATOM 1513 C C . LYS A 1 192 ? -24.636 -12.505 35.201 1.00 96.81 192 LYS A C 1
ATOM 1515 O O . LYS A 1 192 ? -23.487 -12.627 34.775 1.00 96.81 192 LYS A O 1
ATOM 1520 N N . LYS A 1 193 ? -25.707 -12.682 34.429 1.00 96.88 193 LYS A N 1
ATOM 1521 C CA . LYS A 1 193 ? -25.660 -13.037 33.005 1.00 96.88 193 LYS A CA 1
ATOM 1522 C C . LYS A 1 193 ? -25.031 -11.935 32.153 1.00 96.88 193 LYS A C 1
ATOM 1524 O O . LYS A 1 193 ? -24.158 -12.228 31.335 1.00 96.88 193 LYS A O 1
ATOM 1529 N N . MET A 1 194 ? -25.393 -10.672 32.385 1.00 96.12 194 MET A N 1
ATOM 1530 C CA . MET A 1 194 ? -24.764 -9.526 31.724 1.00 96.12 194 MET A CA 1
ATOM 1531 C C . MET A 1 194 ? -23.260 -9.492 32.012 1.00 96.12 194 MET A C 1
ATOM 1533 O O . MET A 1 194 ? -22.464 -9.423 31.074 1.00 96.12 194 MET A O 1
ATOM 1537 N N . THR A 1 195 ? -22.874 -9.640 33.283 1.00 96.12 195 THR A N 1
ATOM 1538 C CA . THR A 1 195 ? -21.467 -9.674 33.713 1.00 96.12 195 THR A CA 1
ATOM 1539 C C . THR A 1 195 ? -20.699 -10.801 33.019 1.00 96.12 195 THR A C 1
ATOM 1541 O O . THR A 1 195 ? -19.625 -10.565 32.467 1.00 96.12 195 THR A O 1
ATOM 1544 N N . ALA A 1 196 ? -21.273 -12.007 32.965 1.00 97.06 196 ALA A N 1
ATOM 1545 C CA . ALA A 1 196 ? -20.671 -13.147 32.280 1.00 97.06 196 ALA A CA 1
ATOM 1546 C C . ALA A 1 196 ? -20.511 -12.905 30.767 1.00 97.06 196 ALA A C 1
ATOM 1548 O O . ALA A 1 196 ? -19.456 -13.206 30.210 1.00 97.06 196 ALA A O 1
ATOM 1549 N N . SER A 1 197 ? -21.514 -12.318 30.101 1.00 97.06 197 SER A N 1
ATOM 1550 C CA . SER A 1 197 ? -21.435 -12.018 28.663 1.00 97.06 197 SER A CA 1
ATOM 1551 C C . SER A 1 197 ? -20.375 -10.957 28.345 1.00 97.06 197 SER A C 1
ATOM 1553 O O . SER A 1 197 ? -19.612 -11.112 27.392 1.00 97.06 197 SER A O 1
ATOM 1555 N N . MET A 1 198 ? -20.265 -9.917 29.179 1.00 98.00 198 MET A N 1
ATOM 1556 C CA . MET A 1 198 ? -19.250 -8.873 29.030 1.00 98.00 198 MET A CA 1
ATOM 1557 C C . MET A 1 198 ? -17.850 -9.447 29.225 1.00 98.00 198 MET A C 1
ATOM 1559 O O . MET A 1 198 ? -16.934 -9.121 28.472 1.00 98.00 198 MET A O 1
ATOM 1563 N N . GLN A 1 199 ? -17.691 -10.335 30.206 1.00 97.38 199 GLN A N 1
ATOM 1564 C CA . GLN A 1 199 ? -16.427 -11.008 30.459 1.00 97.38 199 GLN A CA 1
ATOM 1565 C C . GLN A 1 199 ? -16.034 -11.921 29.289 1.00 97.38 199 GLN A C 1
ATOM 1567 O O . GLN A 1 199 ? -14.890 -11.867 28.842 1.00 97.38 199 GLN A O 1
ATOM 1572 N N . ALA A 1 200 ? -16.978 -12.692 28.739 1.00 97.38 200 ALA A N 1
ATOM 1573 C CA . ALA A 1 200 ? -16.743 -13.512 27.551 1.00 97.38 200 ALA A CA 1
ATOM 1574 C C . ALA A 1 200 ? -16.337 -12.659 26.334 1.00 97.38 200 ALA A C 1
ATOM 1576 O O . ALA A 1 200 ? -15.318 -12.937 25.703 1.00 97.38 200 ALA A O 1
ATOM 1577 N N . GLY A 1 201 ? -17.061 -11.566 26.064 1.00 97.38 201 GLY A N 1
ATOM 1578 C CA . GLY A 1 201 ? -16.716 -10.633 24.988 1.00 97.38 201 GLY A CA 1
ATOM 1579 C C . GLY A 1 201 ? -15.333 -9.997 25.170 1.00 97.38 201 GLY A C 1
ATOM 1580 O O . GLY A 1 201 ? -14.595 -9.818 24.202 1.00 97.38 201 GLY A O 1
ATOM 1581 N N . PHE A 1 202 ? -14.933 -9.713 26.413 1.00 97.88 202 PHE A N 1
ATOM 1582 C CA . PHE A 1 202 ? -13.597 -9.200 26.708 1.00 97.88 202 PHE A CA 1
ATOM 1583 C C . PHE A 1 202 ? -12.495 -10.233 26.432 1.00 97.88 202 PHE A C 1
ATOM 1585 O O . PHE A 1 202 ? -11.439 -9.868 25.915 1.00 97.88 202 PHE A O 1
ATOM 1592 N N . GLU A 1 203 ? -12.726 -11.519 26.715 1.00 97.44 203 GLU A N 1
ATOM 1593 C CA . GLU A 1 203 ? -11.771 -12.577 26.355 1.00 97.44 203 GLU A CA 1
ATOM 1594 C C . GLU A 1 203 ? -11.614 -12.732 24.842 1.00 97.44 203 GLU A C 1
ATOM 1596 O O . GLU A 1 203 ? -10.499 -12.919 24.353 1.00 97.44 203 GLU A O 1
ATOM 1601 N N . ASP A 1 204 ? -12.697 -12.604 24.080 1.00 96.69 204 ASP A N 1
ATOM 1602 C CA . ASP A 1 204 ? -12.618 -12.677 22.621 1.00 96.69 204 ASP A CA 1
ATOM 1603 C C . ASP A 1 204 ? -11.851 -11.485 22.034 1.00 96.69 204 ASP A C 1
ATOM 1605 O O . ASP A 1 204 ? -11.006 -11.668 21.152 1.00 96.69 204 ASP A O 1
ATOM 1609 N N . ILE A 1 205 ? -12.032 -10.282 22.593 1.00 96.50 205 ILE A N 1
ATOM 1610 C CA . ILE A 1 205 ? -11.217 -9.110 22.241 1.00 96.50 205 ILE A CA 1
ATOM 1611 C C . ILE A 1 205 ? -9.741 -9.355 22.573 1.00 96.50 205 ILE A C 1
ATOM 1613 O O . ILE A 1 205 ? -8.878 -9.064 21.746 1.00 96.50 205 ILE A O 1
ATOM 1617 N N . LYS A 1 206 ? -9.419 -9.924 23.742 1.00 96.31 206 LYS A N 1
ATOM 1618 C CA . LYS A 1 206 ? -8.025 -10.256 24.082 1.00 96.31 206 LYS A CA 1
ATOM 1619 C C . LYS A 1 206 ? -7.414 -11.237 23.091 1.00 96.31 206 LYS A C 1
ATOM 1621 O O . LYS A 1 206 ? -6.280 -11.025 22.670 1.00 96.31 206 LYS A O 1
ATOM 1626 N N . LYS A 1 207 ? -8.141 -12.289 22.703 1.00 95.25 207 LYS A N 1
ATOM 1627 C CA . LYS A 1 207 ? -7.661 -13.261 21.707 1.00 95.25 207 LYS A CA 1
ATOM 1628 C C . LYS A 1 207 ? -7.397 -12.586 20.365 1.00 95.25 207 LYS A C 1
ATOM 1630 O O . LYS A 1 207 ? -6.335 -12.792 19.785 1.00 95.25 207 LYS A O 1
ATOM 1635 N N . LEU A 1 208 ? -8.317 -11.736 19.905 1.00 94.88 208 LEU A N 1
ATOM 1636 C CA . LEU A 1 208 ? -8.141 -10.964 18.674 1.00 94.88 208 LEU A CA 1
ATOM 1637 C C . LEU A 1 208 ? -6.885 -10.078 18.747 1.00 94.88 208 LEU A C 1
ATOM 1639 O O . LEU A 1 208 ? -6.062 -10.072 17.831 1.00 94.88 208 LEU A O 1
ATOM 1643 N N . LEU A 1 209 ? -6.707 -9.375 19.869 1.00 93.50 209 LEU A N 1
ATOM 1644 C CA . LEU A 1 209 ? -5.545 -8.523 20.116 1.00 93.50 209 LEU A CA 1
ATOM 1645 C C . LEU A 1 209 ? -4.238 -9.315 20.241 1.00 93.50 209 LEU A C 1
ATOM 1647 O O . LEU A 1 209 ? -3.193 -8.782 19.889 1.00 93.50 209 LEU A O 1
ATOM 1651 N N . ALA A 1 210 ? -4.274 -10.565 20.703 1.00 94.25 210 ALA A N 1
ATOM 1652 C CA . ALA A 1 210 ? -3.098 -11.430 20.786 1.00 94.25 210 ALA A CA 1
ATOM 1653 C C . ALA A 1 210 ? -2.649 -11.959 19.413 1.00 94.25 210 ALA A C 1
ATOM 1655 O O . ALA A 1 210 ? -1.460 -12.177 19.197 1.00 94.25 210 ALA A O 1
ATOM 1656 N N . ILE A 1 211 ? -3.583 -12.135 18.475 1.00 95.31 211 ILE A N 1
ATOM 1657 C CA . ILE A 1 211 ? -3.310 -12.634 17.118 1.00 95.31 211 ILE A CA 1
ATOM 1658 C C . ILE A 1 211 ? -2.709 -11.533 16.224 1.00 95.31 211 ILE A C 1
ATOM 1660 O O . ILE A 1 211 ? -1.819 -11.783 15.409 1.00 95.31 211 ILE A O 1
ATOM 1664 N N . HIS A 1 212 ? -3.157 -10.290 16.395 1.00 93.81 212 HIS A N 1
ATOM 1665 C CA . HIS A 1 212 ? -2.769 -9.154 15.557 1.00 93.81 212 HIS A CA 1
ATOM 1666 C C . HIS A 1 212 ? -1.243 -8.867 15.487 1.00 93.81 212 HIS A C 1
ATOM 1668 O O . HIS A 1 212 ? -0.739 -8.636 14.383 1.00 93.81 212 HIS A O 1
ATOM 1674 N N . PRO A 1 213 ? -0.460 -8.943 16.586 1.00 94.94 213 PRO A N 1
ATOM 1675 C CA . PRO A 1 213 ? 0.997 -8.802 16.553 1.00 94.94 213 PRO A CA 1
ATOM 1676 C C . PRO A 1 213 ? 1.7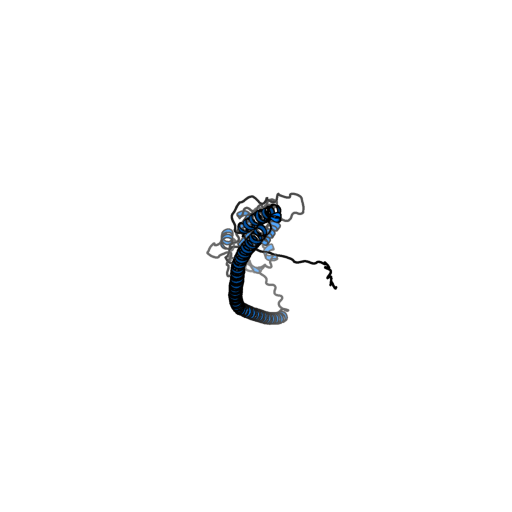01 -9.825 15.661 1.00 94.94 213 PRO A C 1
ATOM 1678 O O . PRO A 1 213 ? 2.666 -9.478 14.979 1.00 94.94 213 PRO A O 1
ATOM 1681 N N . GLU A 1 214 ? 1.227 -11.072 15.636 1.00 94.56 214 GLU A N 1
ATOM 1682 C CA . GLU A 1 214 ? 1.856 -12.133 14.845 1.00 94.56 214 GLU A CA 1
ATOM 1683 C C . GLU A 1 214 ? 1.593 -11.964 13.346 1.00 94.56 214 GLU A C 1
ATOM 1685 O O . GLU A 1 214 ? 2.493 -12.179 12.525 1.00 94.56 214 GLU A O 1
ATOM 1690 N N . HIS A 1 215 ? 0.407 -11.472 12.971 1.00 95.00 215 HIS A N 1
ATOM 1691 C CA . HIS A 1 215 ? 0.141 -11.078 11.586 1.00 95.00 215 HIS A CA 1
ATOM 1692 C C . HIS A 1 215 ? 1.066 -9.952 11.134 1.00 95.00 215 HIS A C 1
ATOM 1694 O O . HIS A 1 215 ? 1.659 -10.053 10.061 1.00 95.00 215 HIS A O 1
ATOM 1700 N N . PHE A 1 216 ? 1.261 -8.916 11.955 1.00 96.06 216 PHE A N 1
ATOM 1701 C CA . PHE A 1 216 ? 2.201 -7.848 11.614 1.00 96.06 216 PHE A CA 1
ATOM 1702 C C . PHE A 1 216 ? 3.649 -8.318 11.567 1.00 96.06 216 PHE A C 1
ATOM 1704 O O . PHE A 1 216 ? 4.390 -7.888 10.688 1.00 96.06 216 PHE A O 1
ATOM 1711 N N . ARG A 1 217 ? 4.061 -9.226 12.459 1.00 95.69 217 ARG A N 1
ATOM 1712 C CA . ARG A 1 217 ? 5.393 -9.840 12.387 1.00 95.69 217 ARG A CA 1
ATOM 1713 C C . ARG A 1 217 ? 5.604 -10.600 11.086 1.00 95.69 217 ARG A C 1
ATOM 1715 O O . ARG A 1 217 ? 6.701 -10.557 10.533 1.00 95.69 217 ARG A O 1
ATOM 1722 N N . THR A 1 218 ? 4.588 -11.322 10.630 1.00 97.31 218 THR A N 1
ATOM 1723 C CA . THR A 1 218 ? 4.643 -12.072 9.370 1.00 97.31 218 THR A CA 1
ATOM 1724 C C . THR A 1 218 ? 4.701 -11.112 8.186 1.00 97.31 218 THR A C 1
ATOM 1726 O O . THR A 1 218 ? 5.628 -11.196 7.387 1.00 97.31 218 THR A O 1
ATOM 1729 N N . LEU A 1 219 ? 3.814 -10.114 8.156 1.00 97.06 219 LEU A N 1
ATOM 1730 C CA . LEU A 1 219 ? 3.805 -9.072 7.131 1.00 97.06 219 LEU A CA 1
ATOM 1731 C C . LEU A 1 219 ? 5.145 -8.322 7.047 1.00 97.06 219 LEU A C 1
ATOM 1733 O O . LEU A 1 219 ? 5.643 -8.072 5.954 1.00 97.06 219 LEU A O 1
ATOM 1737 N N . ASP A 1 220 ? 5.763 -7.991 8.181 1.00 98.12 220 ASP A N 1
ATOM 1738 C CA . ASP A 1 220 ? 7.073 -7.332 8.215 1.00 98.12 220 ASP A CA 1
ATOM 1739 C C . ASP A 1 220 ? 8.179 -8.215 7.614 1.00 98.12 220 ASP A C 1
ATOM 1741 O O . ASP A 1 220 ? 9.006 -7.741 6.833 1.00 98.12 220 ASP A O 1
ATOM 1745 N N . LYS A 1 221 ? 8.175 -9.522 7.915 1.00 97.62 221 LYS A N 1
ATOM 1746 C CA . LYS A 1 221 ? 9.107 -10.475 7.290 1.00 97.62 221 LYS A CA 1
ATOM 1747 C C . LYS A 1 221 ? 8.924 -10.509 5.772 1.00 97.62 221 LYS A C 1
ATOM 1749 O O . LYS A 1 221 ? 9.928 -10.435 5.062 1.00 97.62 221 LYS A O 1
ATOM 1754 N N . ASP A 1 222 ? 7.683 -10.559 5.297 1.00 98.19 222 ASP A N 1
ATOM 1755 C CA . ASP A 1 222 ? 7.367 -10.603 3.867 1.00 98.19 222 ASP A CA 1
ATOM 1756 C C . ASP A 1 222 ? 7.781 -9.307 3.157 1.00 98.19 222 ASP A C 1
ATOM 1758 O O . ASP A 1 222 ? 8.414 -9.356 2.104 1.00 98.19 222 ASP A O 1
ATOM 1762 N N . ILE A 1 223 ? 7.524 -8.141 3.761 1.00 98.44 223 ILE A N 1
ATOM 1763 C CA . ILE A 1 223 ? 7.938 -6.834 3.224 1.00 98.44 223 ILE A CA 1
ATOM 1764 C C . ILE A 1 223 ? 9.464 -6.741 3.126 1.00 98.44 223 ILE A C 1
ATOM 1766 O O . ILE A 1 223 ? 9.995 -6.299 2.102 1.00 98.44 223 ILE A O 1
ATOM 1770 N N . ARG A 1 224 ? 10.197 -7.172 4.161 1.00 98.31 224 ARG A N 1
ATOM 1771 C CA . ARG A 1 224 ? 11.667 -7.203 4.109 1.00 98.31 224 ARG A CA 1
ATOM 1772 C C . ARG A 1 224 ? 12.163 -8.174 3.039 1.00 98.31 224 ARG A C 1
ATOM 1774 O O . ARG A 1 224 ? 13.082 -7.826 2.300 1.00 98.31 224 ARG A O 1
ATOM 1781 N N . GLY A 1 225 ? 11.551 -9.352 2.923 1.00 98.56 225 GLY A N 1
ATOM 1782 C CA . GLY A 1 225 ? 11.870 -10.336 1.886 1.00 98.56 225 GLY A CA 1
ATOM 1783 C C . GLY A 1 225 ? 11.670 -9.778 0.477 1.00 98.56 225 GLY A C 1
ATOM 1784 O O . GLY A 1 225 ? 12.592 -9.809 -0.338 1.00 98.56 225 GLY A O 1
ATOM 1785 N N . LEU A 1 226 ? 10.509 -9.171 0.222 1.00 98.50 226 LEU A N 1
ATOM 1786 C CA . LEU A 1 226 ? 10.192 -8.527 -1.050 1.00 98.50 226 LEU A CA 1
ATOM 1787 C C . LEU A 1 226 ? 11.186 -7.409 -1.379 1.00 98.50 226 LEU A C 1
ATOM 1789 O O . LEU A 1 226 ? 11.675 -7.328 -2.504 1.00 98.50 226 LEU A O 1
ATOM 1793 N N . LYS A 1 227 ? 11.548 -6.579 -0.394 1.00 98.50 227 LYS A N 1
ATOM 1794 C CA . LYS A 1 227 ? 12.565 -5.534 -0.562 1.00 98.50 227 LYS A CA 1
ATOM 1795 C C . LYS A 1 227 ? 13.908 -6.117 -1.008 1.00 98.50 227 LYS A C 1
ATOM 1797 O O . LYS A 1 227 ? 14.528 -5.580 -1.924 1.00 98.50 227 LYS A O 1
ATOM 1802 N N . HIS A 1 228 ? 14.355 -7.213 -0.395 1.00 98.38 228 HIS A N 1
ATOM 1803 C CA . HIS A 1 228 ? 15.591 -7.884 -0.805 1.00 98.38 228 HIS A CA 1
ATOM 1804 C C . HIS A 1 228 ? 15.499 -8.444 -2.228 1.00 98.38 228 HIS A C 1
ATOM 1806 O O . HIS A 1 228 ? 16.426 -8.254 -3.013 1.00 98.38 228 HIS A O 1
ATOM 1812 N N . GLN A 1 229 ? 14.376 -9.068 -2.592 1.00 98.56 229 GLN A N 1
ATOM 1813 C CA . GLN A 1 229 ? 14.167 -9.597 -3.940 1.00 98.56 229 GLN A CA 1
ATOM 1814 C C . GLN A 1 229 ? 14.184 -8.489 -5.002 1.00 98.56 229 GLN A C 1
ATOM 1816 O O . GLN A 1 229 ? 14.875 -8.612 -6.011 1.00 98.56 229 GLN A O 1
ATOM 1821 N N . VAL A 1 230 ? 13.465 -7.388 -4.764 1.00 98.50 230 VAL A N 1
ATOM 1822 C CA . VAL A 1 230 ? 13.438 -6.232 -5.672 1.00 98.50 230 VAL A CA 1
ATOM 1823 C C . VAL A 1 230 ? 14.836 -5.635 -5.829 1.00 98.50 230 VAL A C 1
ATOM 1825 O O . VAL A 1 230 ? 15.262 -5.387 -6.954 1.00 98.50 230 VAL A O 1
ATOM 1828 N N . ASN A 1 231 ? 15.584 -5.471 -4.735 1.00 98.56 231 ASN A N 1
ATOM 1829 C CA . ASN A 1 231 ? 16.954 -4.960 -4.794 1.00 98.56 231 ASN A CA 1
ATOM 1830 C C . ASN A 1 231 ? 17.880 -5.864 -5.618 1.00 98.56 231 ASN A C 1
ATOM 1832 O O . ASN A 1 231 ? 18.651 -5.362 -6.435 1.00 98.56 231 ASN A O 1
ATOM 1836 N N . ASN A 1 232 ? 17.783 -7.184 -5.449 1.00 98.44 232 ASN A N 1
ATOM 1837 C CA . ASN A 1 232 ? 18.565 -8.132 -6.241 1.00 98.44 232 ASN A CA 1
ATOM 1838 C C . ASN A 1 232 ? 18.205 -8.045 -7.730 1.00 98.44 232 ASN A C 1
ATOM 1840 O O . ASN A 1 232 ? 19.097 -8.009 -8.573 1.00 98.44 232 ASN A O 1
ATOM 1844 N N . ASN A 1 233 ? 16.914 -7.943 -8.058 1.00 98.50 233 ASN A N 1
ATOM 1845 C CA . ASN A 1 233 ? 16.461 -7.796 -9.442 1.00 98.50 233 ASN A CA 1
ATOM 1846 C C . ASN A 1 233 ? 16.974 -6.499 -10.079 1.00 98.50 233 ASN A C 1
ATOM 1848 O O . ASN A 1 233 ? 17.446 -6.529 -11.213 1.00 98.50 233 ASN A O 1
ATOM 1852 N N . ILE A 1 234 ? 16.923 -5.378 -9.349 1.00 98.50 234 ILE A N 1
ATOM 1853 C CA . ILE A 1 234 ? 17.490 -4.099 -9.801 1.00 98.50 234 ILE A CA 1
ATOM 1854 C C . ILE A 1 234 ? 18.986 -4.258 -10.065 1.00 98.50 234 ILE A C 1
ATOM 1856 O O . ILE A 1 234 ? 19.468 -3.826 -11.106 1.00 98.50 234 ILE A O 1
ATOM 1860 N N . HIS A 1 235 ? 19.720 -4.913 -9.163 1.00 98.50 235 HIS A N 1
ATOM 1861 C CA . HIS A 1 235 ? 21.153 -5.115 -9.342 1.00 98.50 235 HIS A CA 1
ATOM 1862 C C . HIS A 1 235 ? 21.472 -5.936 -10.599 1.00 98.50 235 HIS A C 1
ATOM 1864 O O . HIS A 1 235 ? 22.314 -5.514 -11.395 1.00 98.50 235 HIS A O 1
ATOM 1870 N N . VAL A 1 236 ? 20.784 -7.064 -10.805 1.00 98.56 236 VAL A N 1
ATOM 1871 C CA . VAL A 1 236 ? 20.970 -7.918 -11.989 1.00 98.56 236 VAL A CA 1
ATOM 1872 C C . VAL A 1 236 ? 20.626 -7.158 -13.270 1.00 98.56 236 VAL A C 1
ATOM 1874 O O . VAL A 1 236 ? 21.402 -7.189 -14.223 1.00 98.56 236 VAL A O 1
ATOM 1877 N N . ALA A 1 237 ? 19.509 -6.427 -13.290 1.00 98.56 237 ALA A N 1
ATOM 1878 C CA . ALA A 1 237 ? 19.124 -5.611 -14.439 1.00 98.56 237 ALA A CA 1
ATOM 1879 C C . ALA A 1 237 ? 20.180 -4.539 -14.754 1.00 98.56 237 ALA A C 1
ATOM 1881 O O . ALA A 1 237 ? 20.579 -4.397 -15.908 1.00 98.56 237 ALA A O 1
ATOM 1882 N N . SER A 1 238 ? 20.692 -3.843 -13.733 1.00 98.56 238 SER A N 1
ATOM 1883 C CA . SER A 1 238 ? 21.770 -2.863 -13.894 1.00 98.56 238 SER A CA 1
ATOM 1884 C C . SER A 1 238 ? 23.040 -3.486 -14.475 1.00 98.56 238 SER A C 1
ATOM 1886 O O . SER A 1 238 ? 23.658 -2.883 -15.347 1.00 98.56 238 SER A O 1
ATOM 1888 N N . MET A 1 239 ? 23.414 -4.698 -14.050 1.00 98.44 239 MET A N 1
ATOM 1889 C CA . MET A 1 239 ? 24.565 -5.405 -14.625 1.00 98.44 239 MET A CA 1
ATOM 1890 C C . MET A 1 239 ? 24.359 -5.732 -16.107 1.00 98.44 239 MET A C 1
ATOM 1892 O O . MET A 1 239 ? 25.255 -5.503 -16.912 1.00 98.44 239 MET A O 1
ATOM 1896 N N . VAL A 1 240 ? 23.180 -6.235 -16.485 1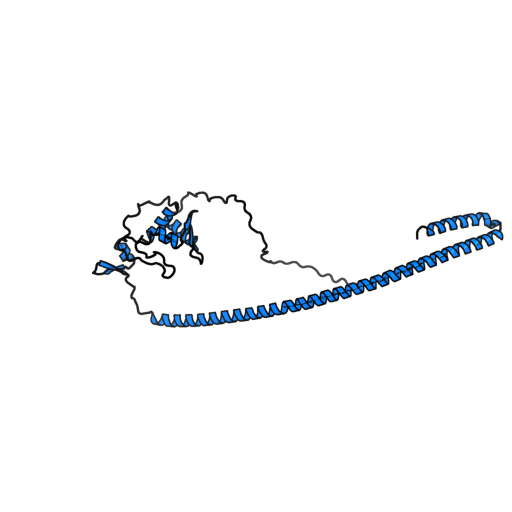.00 98.56 240 VAL A N 1
ATOM 1897 C CA . VAL A 1 240 ? 22.868 -6.555 -17.890 1.00 98.56 240 VAL A CA 1
ATOM 1898 C C . VAL A 1 240 ? 22.903 -5.300 -18.763 1.00 98.56 240 VAL A C 1
ATOM 1900 O O . VAL A 1 240 ? 23.486 -5.322 -19.848 1.00 98.56 240 VAL A O 1
ATOM 1903 N N . ILE A 1 241 ? 22.317 -4.199 -18.285 1.00 98.38 241 ILE A N 1
ATOM 1904 C CA . ILE A 1 241 ? 22.340 -2.912 -18.988 1.00 98.38 241 ILE A CA 1
ATOM 1905 C C . ILE A 1 241 ? 23.782 -2.441 -19.175 1.00 98.38 241 ILE A C 1
ATOM 1907 O O . ILE A 1 241 ? 24.156 -2.082 -20.288 1.00 98.38 241 ILE A O 1
ATOM 1911 N N . GLN A 1 242 ? 24.602 -2.490 -18.122 1.00 98.38 242 GLN A N 1
ATOM 1912 C CA . GLN A 1 242 ? 25.994 -2.057 -18.207 1.00 98.38 242 GLN A CA 1
ATOM 1913 C C . GLN A 1 242 ? 26.794 -2.904 -19.203 1.00 98.38 242 GLN A C 1
ATOM 1915 O O . GLN A 1 242 ? 27.462 -2.344 -20.067 1.00 98.38 242 GLN A O 1
ATOM 1920 N N . ASN A 1 243 ? 26.646 -4.231 -19.165 1.00 98.44 243 ASN A N 1
ATOM 1921 C CA . ASN A 1 243 ? 27.297 -5.124 -20.127 1.00 98.44 243 ASN A CA 1
ATOM 1922 C C . ASN A 1 243 ? 26.893 -4.795 -21.574 1.00 98.44 243 ASN A C 1
ATOM 1924 O O . ASN A 1 243 ? 27.736 -4.782 -22.465 1.00 98.44 243 ASN A O 1
ATOM 1928 N N . THR A 1 244 ? 25.612 -4.488 -21.800 1.00 98.25 244 THR A N 1
ATOM 1929 C CA . THR A 1 244 ? 25.102 -4.107 -23.127 1.00 98.25 244 THR A CA 1
ATOM 1930 C C . THR A 1 244 ? 25.692 -2.772 -23.591 1.00 98.25 244 THR A C 1
ATOM 1932 O O . THR A 1 244 ? 26.051 -2.624 -24.757 1.00 98.25 244 THR A O 1
ATOM 1935 N N . ILE A 1 245 ? 25.821 -1.795 -22.686 1.00 98.06 245 ILE A N 1
ATOM 1936 C CA . ILE A 1 245 ? 26.463 -0.502 -22.972 1.00 98.06 245 ILE A CA 1
ATOM 1937 C C . ILE A 1 245 ? 27.932 -0.709 -23.355 1.00 98.06 245 ILE A C 1
ATOM 1939 O O . ILE A 1 245 ? 28.405 -0.114 -24.325 1.00 98.06 245 ILE A O 1
ATOM 1943 N N . ASP A 1 246 ? 28.644 -1.563 -22.624 1.00 97.88 246 ASP A N 1
ATOM 1944 C CA . ASP A 1 246 ? 30.057 -1.839 -22.874 1.00 97.88 246 ASP A CA 1
ATOM 1945 C C . ASP A 1 246 ? 30.259 -2.552 -24.222 1.00 97.88 246 ASP A C 1
ATOM 1947 O O . ASP A 1 246 ? 31.146 -2.178 -24.994 1.00 97.88 246 ASP A O 1
ATOM 1951 N N . GLU A 1 247 ? 29.395 -3.514 -24.560 1.00 98.31 247 GLU A N 1
ATOM 1952 C CA . GLU A 1 247 ? 29.393 -4.186 -25.864 1.00 98.31 247 GLU A CA 1
ATOM 1953 C C . GLU A 1 247 ? 29.065 -3.219 -27.010 1.00 98.31 247 GLU A C 1
ATOM 1955 O O . GLU A 1 247 ? 29.742 -3.222 -28.044 1.00 98.31 247 GLU A O 1
ATOM 1960 N N . PHE A 1 248 ? 28.077 -2.339 -26.825 1.00 97.69 248 PHE A N 1
ATOM 1961 C CA . PHE A 1 248 ? 27.747 -1.305 -27.804 1.00 97.69 248 PHE A CA 1
ATOM 1962 C C . PHE A 1 248 ? 28.932 -0.362 -28.035 1.00 97.69 248 PHE A C 1
ATOM 1964 O O . PHE A 1 248 ? 29.278 -0.067 -29.179 1.00 97.69 248 PHE A O 1
ATOM 1971 N N . LYS A 1 249 ? 29.607 0.064 -26.962 1.00 97.44 249 LYS A N 1
ATOM 1972 C CA . LYS A 1 249 ? 30.800 0.912 -27.039 1.00 97.44 249 LYS A CA 1
ATOM 1973 C C . LYS A 1 249 ? 31.941 0.215 -27.780 1.00 97.44 249 LYS A C 1
ATOM 1975 O O . LYS A 1 249 ? 32.543 0.820 -28.666 1.00 97.44 249 LYS A O 1
ATOM 1980 N N . ALA A 1 250 ? 32.215 -1.051 -27.463 1.00 97.06 250 ALA A N 1
ATOM 1981 C CA . ALA A 1 250 ? 33.228 -1.846 -28.156 1.00 97.06 250 ALA A CA 1
ATOM 1982 C C . ALA A 1 250 ? 32.910 -1.986 -29.655 1.00 97.06 250 ALA A C 1
ATOM 1984 O O . ALA A 1 250 ? 33.775 -1.753 -30.501 1.00 97.06 250 ALA A O 1
ATOM 1985 N N . THR A 1 251 ? 31.654 -2.292 -29.986 1.00 97.31 251 THR A N 1
ATOM 1986 C CA . THR A 1 251 ? 31.180 -2.402 -31.372 1.00 97.31 251 THR A CA 1
ATOM 1987 C C . THR A 1 251 ? 31.296 -1.073 -32.117 1.00 97.31 251 THR A C 1
ATOM 1989 O O . THR A 1 251 ? 31.777 -1.046 -33.248 1.00 97.31 251 THR A O 1
ATOM 1992 N N . SER A 1 252 ? 30.922 0.038 -31.478 1.00 95.19 252 SER A N 1
ATOM 1993 C CA . SER A 1 252 ? 31.041 1.384 -32.046 1.00 95.19 252 SER A CA 1
ATOM 1994 C C . SER A 1 252 ? 32.497 1.730 -32.383 1.00 95.19 252 SER A C 1
ATOM 1996 O O . SER A 1 252 ? 32.791 2.155 -33.499 1.00 95.19 252 SER A O 1
ATOM 1998 N N . ILE A 1 253 ? 33.440 1.437 -31.478 1.00 94.88 253 ILE A N 1
ATOM 1999 C CA . ILE A 1 253 ? 34.881 1.626 -31.719 1.00 94.88 253 ILE A CA 1
ATOM 2000 C C . ILE A 1 253 ? 35.366 0.765 -32.896 1.00 94.88 253 ILE A C 1
ATOM 2002 O O . ILE A 1 253 ? 36.121 1.244 -33.750 1.00 94.88 253 ILE A O 1
ATOM 2006 N N . ALA A 1 254 ? 34.937 -0.499 -32.963 1.00 96.44 254 ALA A N 1
ATOM 2007 C CA . ALA A 1 254 ? 35.307 -1.403 -34.049 1.00 96.44 254 ALA A CA 1
ATOM 2008 C C . ALA A 1 254 ? 34.778 -0.911 -35.406 1.00 96.44 254 ALA A C 1
ATOM 2010 O O . ALA A 1 254 ? 35.530 -0.875 -36.382 1.00 96.44 254 ALA A O 1
ATOM 2011 N N . LEU A 1 255 ? 33.516 -0.470 -35.462 1.00 95.56 255 LEU A N 1
ATOM 2012 C CA . LEU A 1 255 ? 32.911 0.112 -36.660 1.00 95.56 255 LEU A CA 1
ATOM 2013 C C . LEU A 1 255 ? 33.614 1.403 -37.080 1.00 95.56 255 LEU A C 1
ATOM 2015 O O . LEU A 1 255 ? 33.954 1.545 -38.251 1.00 95.56 255 LEU A O 1
ATOM 2019 N N . LEU A 1 256 ? 33.905 2.307 -36.141 1.00 91.44 256 LEU A N 1
ATOM 2020 C CA . LEU A 1 256 ? 34.652 3.535 -36.422 1.00 91.44 256 LEU A CA 1
ATOM 2021 C C . LEU A 1 256 ? 36.033 3.222 -37.016 1.00 91.44 256 LEU A C 1
ATOM 2023 O O . LEU A 1 256 ? 36.454 3.841 -37.992 1.00 91.44 256 LEU A O 1
ATOM 2027 N N . THR A 1 257 ? 36.724 2.225 -36.462 1.00 92.44 257 THR A N 1
ATOM 2028 C CA . THR A 1 257 ? 38.025 1.764 -36.969 1.00 92.44 257 THR A CA 1
ATOM 2029 C C . THR A 1 257 ? 37.906 1.197 -38.385 1.00 92.44 257 THR A C 1
ATOM 2031 O O . THR A 1 257 ? 38.718 1.524 -39.253 1.00 92.44 257 THR A O 1
ATOM 2034 N N . LEU A 1 258 ? 36.877 0.384 -38.646 1.00 95.06 258 LEU A N 1
ATOM 2035 C CA . LEU A 1 258 ? 36.607 -0.186 -39.966 1.00 95.06 258 LEU A CA 1
ATOM 2036 C C . LEU A 1 258 ? 36.303 0.902 -41.004 1.00 95.06 258 LEU A C 1
ATOM 2038 O O . LEU A 1 258 ? 36.864 0.872 -42.097 1.00 95.06 258 LEU A O 1
ATOM 2042 N N . VAL A 1 259 ? 35.456 1.874 -40.655 1.00 90.44 259 VAL A N 1
ATOM 2043 C CA . VAL A 1 259 ? 35.105 3.011 -41.517 1.00 90.44 259 VAL A CA 1
ATOM 2044 C C . VAL A 1 259 ? 36.350 3.828 -41.857 1.00 90.44 259 VAL A C 1
ATOM 2046 O O . VAL A 1 259 ? 36.594 4.093 -43.033 1.00 90.44 259 VAL A O 1
ATOM 2049 N N . LYS A 1 260 ? 37.191 4.151 -40.864 1.00 88.06 260 LYS A N 1
ATOM 2050 C CA . LYS A 1 260 ? 38.468 4.850 -41.091 1.00 88.06 260 LYS A CA 1
ATOM 2051 C C . LYS A 1 260 ? 39.386 4.070 -42.033 1.00 88.06 260 LYS A C 1
ATOM 2053 O O . LYS A 1 260 ? 39.947 4.650 -42.960 1.00 88.06 260 LYS A O 1
ATOM 2058 N N . LYS A 1 261 ? 39.511 2.754 -41.840 1.00 92.50 261 LYS A N 1
ATOM 2059 C CA . LYS A 1 261 ? 40.318 1.894 -42.717 1.00 92.50 261 LYS A CA 1
ATOM 2060 C C . LYS A 1 261 ? 39.783 1.891 -44.153 1.00 92.50 261 LYS A C 1
ATOM 2062 O O . LYS A 1 261 ? 40.548 2.102 -45.089 1.00 92.50 261 LYS A O 1
ATOM 2067 N N . SER A 1 262 ? 38.476 1.694 -44.319 1.00 91.44 262 SER A N 1
ATOM 2068 C CA . SER A 1 262 ? 37.824 1.682 -45.631 1.00 91.44 262 SER A CA 1
ATOM 2069 C C . SER A 1 262 ? 37.975 3.021 -46.355 1.00 91.44 262 SER A C 1
ATOM 2071 O O . SER A 1 262 ? 38.261 3.036 -47.549 1.00 91.44 262 SER A O 1
ATOM 2073 N N . ALA A 1 263 ? 37.868 4.144 -45.638 1.00 86.94 263 ALA A N 1
ATOM 2074 C CA . ALA A 1 263 ? 38.090 5.470 -46.206 1.00 86.94 263 ALA A CA 1
ATOM 2075 C C . ALA A 1 263 ? 39.500 5.613 -46.802 1.00 86.94 263 ALA A C 1
ATOM 2077 O O . ALA A 1 263 ? 39.642 6.074 -47.935 1.00 86.94 263 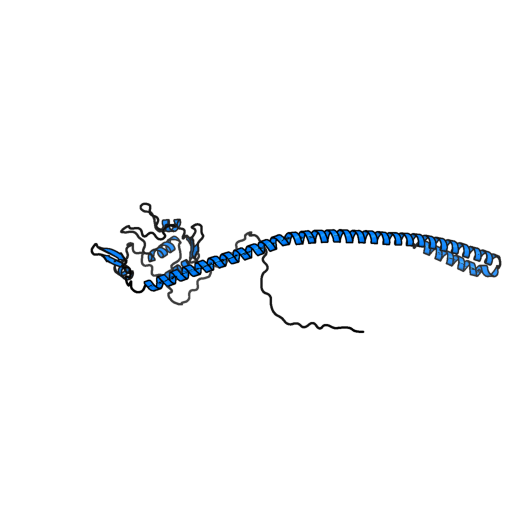ALA A O 1
ATOM 2078 N N . VAL A 1 264 ? 40.533 5.163 -46.080 1.00 88.56 264 VAL A N 1
ATOM 2079 C CA . VAL A 1 264 ? 41.921 5.166 -46.572 1.00 88.56 264 VAL A CA 1
ATOM 2080 C C . VAL A 1 264 ? 42.071 4.286 -47.816 1.00 88.56 264 VAL A C 1
ATOM 2082 O O . VAL A 1 264 ? 42.674 4.714 -48.799 1.00 88.56 264 VAL A O 1
ATOM 2085 N N . GLU A 1 265 ? 41.497 3.080 -47.805 1.00 91.06 265 GLU A N 1
ATOM 2086 C CA . GLU A 1 265 ? 41.544 2.154 -48.946 1.00 91.06 265 GLU A CA 1
ATOM 2087 C C . GLU A 1 265 ? 40.867 2.749 -50.197 1.00 91.06 265 GLU A C 1
ATOM 2089 O O . GLU A 1 265 ? 41.426 2.675 -51.293 1.00 91.06 265 GLU A O 1
ATOM 2094 N N . VAL A 1 266 ? 39.707 3.401 -50.043 1.00 87.38 266 VAL A N 1
ATOM 2095 C CA . VAL A 1 266 ? 38.987 4.068 -51.143 1.00 87.38 266 VAL A CA 1
ATOM 2096 C C . VAL A 1 266 ? 39.788 5.241 -51.703 1.00 87.38 266 VAL A C 1
ATOM 2098 O O . VAL A 1 266 ? 39.922 5.351 -52.925 1.00 87.38 266 VAL A O 1
ATOM 2101 N N . VAL A 1 267 ? 40.344 6.102 -50.843 1.00 85.62 267 VAL A N 1
ATOM 2102 C CA . VAL A 1 267 ? 41.189 7.227 -51.277 1.00 85.62 267 VAL A CA 1
ATOM 2103 C C . VAL A 1 267 ? 42.397 6.712 -52.060 1.00 85.62 267 VAL A C 1
ATOM 2105 O O . VAL A 1 267 ? 42.671 7.211 -53.152 1.00 85.62 267 VAL A O 1
ATOM 2108 N N . HIS A 1 268 ? 43.064 5.667 -51.565 1.00 87.81 268 HIS A N 1
ATOM 2109 C CA . HIS A 1 268 ? 44.219 5.076 -52.234 1.00 87.81 268 HIS A CA 1
ATOM 2110 C C . HIS A 1 268 ? 43.867 4.466 -53.601 1.00 87.81 268 HIS A C 1
ATOM 2112 O O . HIS A 1 268 ? 44.527 4.755 -54.599 1.00 87.81 268 HIS A O 1
ATOM 2118 N N . ALA A 1 269 ? 42.799 3.665 -53.683 1.00 88.12 269 ALA A N 1
ATOM 2119 C CA . ALA A 1 269 ? 42.342 3.084 -54.949 1.00 88.12 269 ALA A CA 1
ATOM 2120 C C . ALA A 1 269 ? 41.991 4.170 -55.982 1.00 88.12 269 ALA A C 1
ATOM 2122 O O . ALA A 1 269 ? 42.334 4.067 -57.163 1.00 88.12 269 ALA A O 1
ATOM 2123 N N . THR A 1 270 ? 41.358 5.247 -55.515 1.00 84.44 270 THR A N 1
ATOM 2124 C CA . THR A 1 270 ? 40.998 6.407 -56.332 1.00 84.44 270 THR A CA 1
ATOM 2125 C C . THR A 1 270 ? 42.239 7.125 -56.872 1.00 84.44 270 THR A C 1
ATOM 2127 O O . THR A 1 270 ? 42.296 7.452 -58.058 1.00 84.44 270 THR A O 1
ATOM 2130 N N . GLU A 1 271 ? 43.267 7.320 -56.042 1.00 84.56 271 GLU A N 1
ATOM 2131 C CA . GLU A 1 271 ? 44.542 7.918 -56.450 1.00 84.56 271 GLU A CA 1
ATOM 2132 C C . GLU A 1 271 ? 45.261 7.080 -57.519 1.00 84.56 271 GLU A C 1
ATOM 2134 O O . GLU A 1 271 ? 45.735 7.622 -58.523 1.00 84.56 271 GLU A O 1
ATOM 2139 N N . VAL A 1 272 ? 45.292 5.752 -57.357 1.00 88.56 272 VAL A N 1
ATOM 2140 C CA . VAL A 1 272 ? 45.865 4.831 -58.353 1.00 88.56 272 VAL A CA 1
ATOM 2141 C C . VAL A 1 272 ? 45.162 4.985 -59.708 1.00 88.56 272 VAL A C 1
ATOM 2143 O O . VAL A 1 272 ? 45.832 5.092 -60.737 1.00 88.56 272 VAL A O 1
ATOM 2146 N N . HIS A 1 273 ? 43.827 5.064 -59.733 1.00 83.62 273 HIS A N 1
ATOM 2147 C CA . HIS A 1 273 ? 43.066 5.282 -60.969 1.00 83.62 273 HIS A CA 1
ATOM 2148 C C . HIS A 1 273 ? 43.288 6.671 -61.587 1.00 83.62 273 HIS A C 1
ATOM 2150 O O . HIS A 1 273 ? 43.468 6.773 -62.800 1.00 83.62 273 HIS A O 1
ATOM 2156 N N . MET A 1 274 ? 43.361 7.735 -60.783 1.00 84.81 274 MET A N 1
ATOM 2157 C CA . MET A 1 274 ? 43.695 9.083 -61.274 1.00 84.81 274 MET A CA 1
ATOM 2158 C C . MET A 1 274 ? 45.097 9.173 -61.888 1.00 84.81 274 MET A C 1
ATOM 2160 O O . MET A 1 274 ? 45.352 10.021 -62.746 1.00 84.81 274 MET A O 1
ATOM 2164 N N . ASN A 1 275 ? 46.034 8.351 -61.416 1.00 84.38 275 ASN A N 1
ATOM 2165 C CA . ASN A 1 275 ? 47.377 8.279 -61.983 1.00 84.38 275 ASN A CA 1
ATOM 2166 C C . ASN A 1 275 ? 47.403 7.505 -63.310 1.00 84.38 275 ASN A C 1
ATOM 2168 O O . ASN A 1 275 ? 48.247 7.806 -64.155 1.00 84.38 275 ASN A O 1
ATOM 2172 N N . ALA A 1 276 ? 46.467 6.573 -63.514 1.00 88.06 276 ALA A N 1
ATOM 2173 C CA . ALA A 1 276 ? 46.296 5.846 -64.770 1.00 88.06 276 ALA A CA 1
ATOM 2174 C C . ALA A 1 276 ? 45.592 6.682 -65.860 1.00 88.06 276 ALA A C 1
ATOM 2176 O O . ALA A 1 276 ? 46.009 6.630 -67.016 1.00 88.06 276 ALA A O 1
ATOM 2177 N N . ASP A 1 277 ? 44.581 7.489 -65.510 1.00 86.50 277 ASP A N 1
ATOM 2178 C CA . ASP A 1 277 ? 43.869 8.376 -66.445 1.00 86.50 277 ASP A CA 1
ATOM 2179 C C . ASP A 1 277 ? 43.929 9.850 -66.002 1.00 86.50 277 ASP A C 1
ATOM 2181 O O . ASP A 1 277 ? 43.223 10.305 -65.096 1.00 86.50 277 ASP A O 1
ATOM 2185 N N . ARG A 1 278 ? 44.766 10.631 -66.698 1.00 82.19 278 ARG A N 1
ATOM 2186 C CA . ARG A 1 278 ? 45.003 12.052 -66.395 1.00 82.19 278 ARG A CA 1
ATOM 2187 C C . ARG A 1 278 ? 43.772 12.938 -66.601 1.00 82.19 278 ARG A C 1
ATOM 2189 O O . ARG A 1 278 ? 43.726 14.012 -66.001 1.00 82.19 278 ARG A O 1
ATOM 2196 N N . ASN A 1 279 ? 42.785 12.510 -67.390 1.00 85.31 279 ASN A N 1
ATOM 2197 C CA . ASN A 1 279 ? 41.582 13.303 -67.653 1.00 85.31 279 ASN A CA 1
ATOM 2198 C C . ASN A 1 279 ? 40.631 13.341 -66.444 1.00 85.31 279 ASN A C 1
ATOM 2200 O O . ASN A 1 279 ? 39.848 14.279 -66.306 1.00 85.31 279 ASN A O 1
ATOM 2204 N N . LEU A 1 280 ? 40.728 12.368 -65.529 1.00 80.50 280 LEU A N 1
ATOM 2205 C CA . LEU A 1 280 ? 39.878 12.280 -64.335 1.00 80.50 280 LEU A CA 1
ATOM 2206 C C . LEU A 1 280 ? 40.330 13.205 -63.191 1.00 80.50 280 LEU A C 1
ATOM 2208 O O . LEU A 1 280 ? 39.540 13.530 -62.301 1.00 80.50 280 LEU A O 1
ATOM 2212 N N . ARG A 1 281 ? 41.586 13.674 -63.204 1.00 79.62 281 ARG A N 1
ATOM 2213 C CA . ARG A 1 281 ? 42.200 14.416 -62.087 1.00 79.62 281 ARG A CA 1
ATOM 2214 C C . ARG A 1 281 ? 41.402 15.629 -61.577 1.00 79.62 281 ARG A C 1
ATOM 2216 O O . ARG A 1 281 ? 41.231 15.716 -60.361 1.00 79.62 281 ARG A O 1
ATOM 2223 N N . PRO A 1 282 ? 40.905 16.552 -62.427 1.00 79.38 282 PRO A N 1
ATOM 2224 C CA . PRO A 1 282 ? 40.223 17.761 -61.952 1.00 79.38 282 PRO A CA 1
ATOM 2225 C C . PRO A 1 282 ? 38.921 17.461 -61.199 1.00 79.38 282 PRO A C 1
ATOM 2227 O O . PRO A 1 282 ? 38.568 18.163 -60.254 1.00 79.38 282 PRO A O 1
ATOM 2230 N N . HIS A 1 283 ? 38.210 16.408 -61.609 1.00 76.69 283 HIS A N 1
ATOM 2231 C CA . HIS A 1 283 ? 36.919 16.036 -61.037 1.00 76.69 283 HIS A CA 1
ATOM 2232 C C . HIS A 1 283 ? 37.074 15.238 -59.742 1.00 76.69 283 HIS A C 1
ATOM 2234 O O . HIS A 1 283 ? 36.343 15.469 -58.779 1.00 76.69 283 HIS A O 1
ATOM 2240 N N . VAL A 1 284 ? 38.059 14.343 -59.693 1.00 80.25 284 VAL A N 1
ATOM 2241 C CA . VAL A 1 284 ? 38.247 13.435 -58.560 1.00 80.25 284 VAL A CA 1
ATOM 2242 C C . VAL A 1 284 ? 38.914 14.127 -57.363 1.00 80.25 284 VAL A C 1
ATOM 2244 O O . VAL A 1 284 ? 38.523 13.861 -56.231 1.00 80.25 284 VAL A O 1
ATOM 2247 N N . LEU A 1 285 ? 39.811 15.101 -57.585 1.00 80.56 285 LEU A N 1
ATOM 2248 C CA . LEU A 1 285 ? 40.407 15.924 -56.511 1.00 80.56 285 LEU A CA 1
ATOM 2249 C C . LEU A 1 285 ? 39.361 16.678 -55.678 1.00 80.56 285 LEU A C 1
ATOM 2251 O O . LEU A 1 285 ? 39.503 16.826 -54.466 1.00 80.56 285 LEU A O 1
ATOM 2255 N N . LYS A 1 286 ? 38.298 17.162 -56.327 1.00 81.38 286 LYS A N 1
ATOM 2256 C CA . LYS A 1 286 ? 37.210 17.866 -55.641 1.00 81.38 286 LYS A CA 1
ATOM 2257 C C . LYS A 1 286 ? 36.400 16.916 -54.755 1.00 81.38 286 LYS A C 1
ATOM 2259 O O . LYS A 1 286 ? 35.967 17.307 -53.674 1.00 81.38 286 LYS A O 1
ATOM 2264 N N . TRP A 1 287 ? 36.206 15.681 -55.215 1.00 82.88 287 TRP A N 1
ATOM 2265 C CA . TRP A 1 28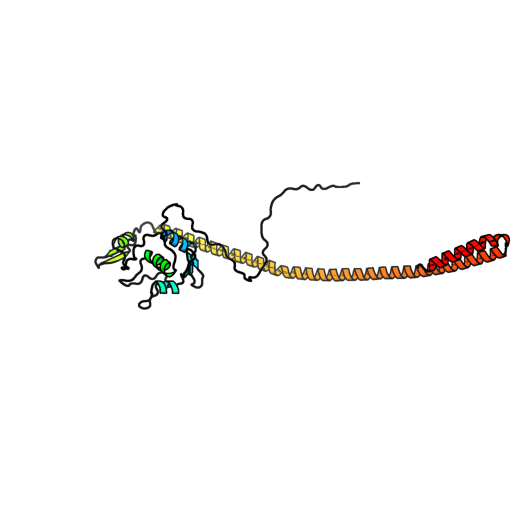7 ? 35.475 14.655 -54.479 1.00 82.88 287 TRP A CA 1
ATOM 2266 C C . TRP A 1 287 ? 36.269 14.132 -53.278 1.00 82.88 287 TRP A C 1
ATOM 2268 O O . TRP A 1 287 ? 35.717 14.075 -52.182 1.00 82.88 287 TRP A O 1
ATOM 2278 N N . THR A 1 288 ? 37.563 13.835 -53.440 1.00 79.12 288 THR A N 1
ATOM 2279 C CA . THR A 1 288 ? 38.412 13.365 -52.332 1.00 79.12 288 THR A CA 1
ATOM 2280 C C . THR A 1 288 ? 38.542 14.412 -51.228 1.00 79.12 288 THR A C 1
ATOM 2282 O O . THR A 1 288 ? 38.392 14.074 -50.059 1.00 79.12 288 THR A O 1
ATOM 2285 N N . TYR A 1 289 ? 38.716 15.689 -51.584 1.00 80.69 289 TYR A N 1
ATOM 2286 C CA . TYR A 1 289 ? 38.758 16.787 -50.612 1.00 80.69 289 TYR A CA 1
ATOM 2287 C C . TYR A 1 289 ? 37.460 16.908 -49.797 1.00 80.69 289 TYR A C 1
ATOM 2289 O O . TYR A 1 289 ? 37.498 17.008 -48.572 1.00 80.69 289 TYR A O 1
ATOM 2297 N N . TRP A 1 290 ? 36.300 16.855 -50.461 1.00 83.31 290 TRP A N 1
ATOM 2298 C CA . TRP A 1 290 ? 35.000 16.896 -49.783 1.00 83.31 290 TRP A CA 1
ATOM 2299 C C . TRP A 1 290 ? 34.776 15.675 -48.879 1.00 83.31 290 TRP A C 1
ATOM 2301 O O . TRP A 1 290 ? 34.288 15.809 -47.754 1.00 83.31 290 TRP A O 1
ATOM 2311 N N . PHE A 1 291 ? 35.161 14.490 -49.355 1.00 80.88 291 PHE A N 1
ATOM 2312 C CA . PHE A 1 291 ? 35.023 13.240 -48.616 1.00 80.88 291 PHE A CA 1
ATOM 2313 C C . PHE A 1 291 ? 35.870 13.241 -47.335 1.00 80.88 291 PHE A C 1
ATOM 2315 O O . PHE A 1 291 ? 35.353 12.896 -46.276 1.00 80.88 291 PHE A O 1
ATOM 2322 N N . SER A 1 292 ? 37.122 13.712 -47.401 1.00 77.81 292 SER A N 1
ATOM 2323 C CA . SER A 1 292 ? 38.007 13.834 -46.233 1.00 77.81 292 SER A CA 1
ATOM 2324 C C . SER A 1 292 ? 37.452 14.774 -45.159 1.00 77.81 292 SER A C 1
ATOM 2326 O O . SER A 1 292 ? 37.397 14.390 -43.996 1.00 77.81 292 SER A O 1
ATOM 2328 N N . ILE A 1 293 ? 36.962 15.961 -45.538 1.00 81.44 293 ILE A N 1
ATOM 2329 C CA . ILE A 1 293 ? 36.387 16.927 -44.580 1.00 81.44 293 ILE A CA 1
ATOM 2330 C C . ILE A 1 293 ? 35.152 16.352 -43.879 1.00 81.44 293 ILE A C 1
ATOM 2332 O O . ILE A 1 293 ? 34.954 16.550 -42.683 1.00 81.44 293 ILE A O 1
ATOM 2336 N N . THR A 1 294 ? 34.317 15.630 -44.626 1.00 80.56 294 THR A N 1
ATOM 2337 C CA . THR A 1 294 ? 33.076 15.052 -44.099 1.00 80.56 294 THR A CA 1
ATOM 2338 C C . THR A 1 294 ? 33.361 13.920 -43.106 1.00 80.56 294 THR A C 1
ATOM 2340 O O . THR A 1 294 ? 32.670 13.799 -42.098 1.00 80.56 294 THR A O 1
ATOM 2343 N N . LEU A 1 295 ? 34.393 13.111 -43.361 1.00 76.19 295 LEU A N 1
ATOM 2344 C CA . LEU A 1 295 ? 34.804 12.008 -42.487 1.00 76.19 295 LEU A CA 1
ATOM 2345 C C . LEU A 1 295 ? 35.497 12.479 -41.205 1.00 76.19 295 LEU A C 1
ATOM 2347 O O . LEU A 1 295 ? 35.242 11.907 -40.147 1.00 76.19 295 LEU A O 1
ATOM 2351 N N . ASP A 1 296 ? 36.331 13.518 -41.289 1.00 75.31 296 ASP A N 1
ATOM 2352 C CA . ASP A 1 296 ? 36.970 14.108 -40.108 1.00 75.31 296 ASP A CA 1
ATOM 2353 C C . ASP A 1 296 ? 35.932 14.760 -39.182 1.00 75.31 296 ASP A C 1
ATOM 2355 O O . ASP A 1 296 ? 35.990 14.565 -37.970 1.00 75.31 296 ASP A O 1
ATOM 2359 N N . GLY A 1 297 ? 34.912 15.428 -39.739 1.00 75.38 297 GLY A N 1
ATOM 2360 C CA . GLY A 1 297 ? 33.812 15.996 -38.950 1.00 75.38 297 GLY A CA 1
ATOM 2361 C C . GLY A 1 297 ? 32.990 14.948 -38.185 1.00 75.38 297 GLY A C 1
ATOM 2362 O O . GLY A 1 297 ? 32.603 15.183 -37.046 1.00 75.38 297 GLY A O 1
ATOM 2363 N N . MET A 1 298 ? 32.780 13.757 -38.758 1.00 69.31 298 MET A N 1
ATOM 2364 C CA . MET A 1 298 ? 32.077 12.656 -38.076 1.00 69.31 298 MET A CA 1
ATOM 2365 C C . MET A 1 298 ? 32.887 12.032 -36.929 1.00 69.31 298 MET A C 1
ATOM 2367 O O . MET A 1 298 ? 32.317 11.351 -36.081 1.00 69.31 298 MET A O 1
ATOM 2371 N N . ALA A 1 299 ? 34.209 12.221 -36.904 1.00 62.53 299 ALA A N 1
ATOM 2372 C CA . ALA A 1 299 ? 35.072 11.670 -35.865 1.00 62.53 299 ALA A CA 1
ATOM 2373 C C . ALA A 1 299 ? 35.128 12.535 -34.593 1.00 62.53 299 ALA A C 1
ATOM 2375 O O . ALA A 1 299 ? 35.543 12.017 -33.558 1.00 62.53 299 ALA A O 1
ATOM 2376 N N . GLU A 1 300 ? 34.729 13.811 -34.658 1.00 61.38 300 GLU A N 1
ATOM 2377 C CA . GLU A 1 300 ? 34.686 14.717 -33.497 1.00 61.38 300 GLU A CA 1
ATOM 2378 C C . GLU A 1 300 ? 33.354 14.662 -32.720 1.00 61.38 300 GLU A C 1
ATOM 2380 O O . GLU A 1 300 ? 33.299 15.117 -31.580 1.00 61.38 300 GLU A O 1
ATOM 2385 N N . GLU A 1 301 ? 32.292 14.084 -33.294 1.00 54.59 301 GLU A N 1
ATOM 2386 C CA . GLU A 1 301 ? 30.948 14.014 -32.686 1.00 54.59 301 GLU A CA 1
ATOM 2387 C C . GLU A 1 301 ? 30.643 12.704 -31.917 1.00 54.59 301 GLU A C 1
ATOM 2389 O O . GLU A 1 301 ? 29.535 12.549 -31.397 1.00 54.59 301 GLU A O 1
ATOM 2394 N N . VAL A 1 302 ? 31.598 11.768 -31.814 1.00 49.59 302 VAL A N 1
ATOM 2395 C CA . VAL A 1 302 ? 31.455 10.457 -31.131 1.00 49.59 302 VAL A CA 1
ATOM 2396 C C . VAL A 1 302 ? 32.307 10.387 -29.870 1.00 49.59 302 VAL A C 1
ATOM 2398 O O . VAL A 1 302 ? 31.779 9.922 -28.832 1.00 49.59 302 VAL A O 1
#

Sequence (302 aa):
MSFGRSKRTTRETPSSVSSRAQKRIRGNEEPIDAPEPLSTGQGFVDVYVYLVKLAYANFQHSMTEHASSLVNGKQLDLSVSSLNSLASAPNTGKKFFDPMVGWAATEKKKQGLPYGMFFTHMFHVFEVEMTGEVQEKPKDSKEYNKKTLRLMGFVQNDDGEWVKKEFLDASSHEPCLSELEASMAELKEEQKKMTASMQAGFEDIKKLLAIHPEHFRTLDKDIRGLKHQVNNNIHVASMVIQNTIDEFKATSIALLTLVKKSAVEVVHATEVHMNADRNLRPHVLKWTYWFSITLDGMAEEV

Foldseek 3Di:
DDDDDDDDDDDDDDDDDDDDDDDDDDDDDDDDDDDDDDDDDDDPPPLLVVQVVQQVVQWDDDPPQWIWGQGQNFIQTPGQVVLQVLLVDDPVDDGCQDPVPGGDDDPDDWGDADPVCSSVSSCVVRVPDNPPDDDDPPPPGRDDDPVVLVVQQWDQDPVRDTDHDDPPPPDPCVVVVVVVVVVVVVVVVVVVVVVVVVVVVVVVVVVVVVVVVVVVVVVVVVVVVVVVVVVVVVVVVVVVVVVVVVVVVVVVVVVLVVVVVVLVVVLVVLVVVCVVPVVCVVVVVVVNVVSVVVSVVVVVVD

Radius of gyration: 52.69 Å; chains: 1; bounding box: 101×58×146 Å